Protein AF-A0AAD9XBW3-F1 (afdb_monomer_lite)

Sequence (193 aa):
RTIKQQSLNDTILKERTHACQRYVAKLVYQVGIPFNVIDNDCFLRMVKAIGRFEPSFKPPSQWQLREPLLNEEFGTTKEALKKQELSWKVDGCSIMTDYELIAIEEVGPKNVVQVVTDNTFNNMAATKMLKTNMQSIFWSSCATHTINIMFEGIGNLPKFKNTLVEAKSFTIFIYAPPHNIGVSEDIYKEERH

InterPro domains:
  IPR007021 Domain of unknown function DUF659 [PF04937] (103-169)

Structure (mmCIF, N/CA/C/O backbone):
data_AF-A0AAD9XBW3-F1
#
_entry.id   AF-A0AAD9XBW3-F1
#
loop_
_atom_site.group_PDB
_atom_site.id
_atom_site.type_symbol
_atom_site.label_atom_id
_atom_site.label_alt_id
_atom_site.label_comp_id
_atom_site.label_asym_id
_atom_site.label_entity_id
_atom_site.label_seq_id
_atom_site.pdbx_PDB_ins_code
_atom_site.Cartn_x
_atom_site.Cartn_y
_atom_site.Cartn_z
_atom_site.occupancy
_atom_site.B_iso_or_equiv
_atom_site.auth_seq_id
_atom_site.auth_comp_id
_atom_site.auth_asym_id
_atom_site.auth_atom_id
_atom_site.pdbx_PDB_model_num
ATOM 1 N N . ARG A 1 1 ? 11.615 1.687 -52.372 1.00 50.38 1 ARG A N 1
ATOM 2 C CA . ARG A 1 1 ? 12.597 1.988 -51.294 1.00 50.38 1 ARG A CA 1
ATOM 3 C C . ARG A 1 1 ? 11.999 1.812 -49.880 1.00 50.38 1 ARG A C 1
ATOM 5 O O . ARG A 1 1 ? 12.592 2.274 -48.923 1.00 50.38 1 ARG A O 1
ATOM 12 N N . THR A 1 2 ? 10.887 1.082 -49.719 1.00 53.53 2 THR A N 1
ATOM 13 C CA . THR A 1 2 ? 9.988 1.259 -48.556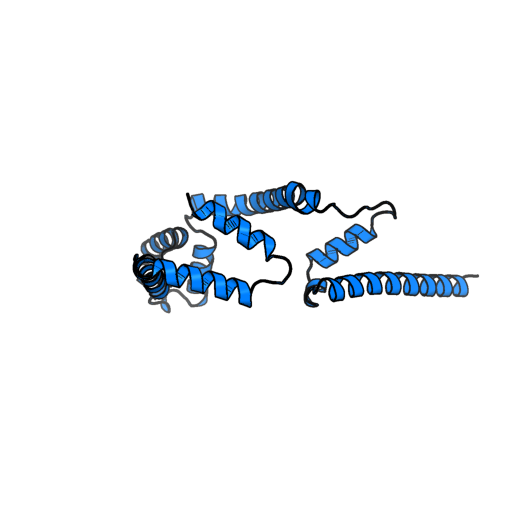 1.00 53.53 2 THR A CA 1
ATOM 14 C C . THR A 1 2 ? 10.020 0.096 -47.551 1.00 53.53 2 THR A C 1
ATOM 16 O O . THR A 1 2 ? 9.991 0.329 -46.351 1.00 53.53 2 THR A O 1
ATOM 19 N N . ILE A 1 3 ? 10.199 -1.147 -48.015 1.00 59.69 3 ILE A N 1
ATOM 20 C CA . ILE A 1 3 ? 10.129 -2.356 -47.164 1.00 59.69 3 ILE A CA 1
ATOM 21 C C . ILE A 1 3 ? 11.386 -2.529 -46.285 1.00 59.69 3 ILE A C 1
ATOM 23 O O . ILE A 1 3 ? 11.290 -2.864 -45.108 1.00 59.69 3 ILE A O 1
ATOM 27 N N . LYS A 1 4 ? 12.583 -2.245 -46.825 1.00 61.53 4 LYS A N 1
ATOM 28 C CA . LYS A 1 4 ? 13.852 -2.376 -46.077 1.00 61.53 4 LYS A CA 1
ATOM 29 C C . LYS A 1 4 ? 13.987 -1.357 -44.940 1.00 61.53 4 LYS A C 1
ATOM 31 O O . LYS A 1 4 ? 14.546 -1.688 -43.904 1.00 61.53 4 LYS A O 1
ATOM 36 N N . GLN A 1 5 ? 13.475 -0.138 -45.122 1.00 60.19 5 GLN A N 1
ATOM 37 C CA . GLN A 1 5 ? 13.565 0.926 -44.117 1.00 60.19 5 GLN A CA 1
ATOM 38 C C . GLN A 1 5 ? 12.587 0.695 -42.952 1.00 60.19 5 GLN A C 1
ATOM 40 O O . GLN A 1 5 ? 12.945 0.950 -41.808 1.00 60.19 5 GLN A O 1
ATOM 45 N N . GLN A 1 6 ? 11.399 0.139 -43.222 1.00 64.81 6 GLN A N 1
ATOM 46 C CA . GLN A 1 6 ? 10.457 -0.301 -42.183 1.00 64.81 6 GLN A CA 1
ATOM 47 C C . GLN A 1 6 ? 11.044 -1.446 -41.346 1.00 64.81 6 GLN A C 1
ATOM 49 O O . GLN A 1 6 ? 11.118 -1.335 -40.129 1.00 64.81 6 GLN A O 1
ATOM 54 N N . SER A 1 7 ? 11.600 -2.472 -42.002 1.00 69.06 7 SER A N 1
ATOM 55 C CA . SER A 1 7 ? 12.277 -3.590 -41.326 1.00 69.06 7 SER A CA 1
ATOM 56 C C . SER A 1 7 ? 13.461 -3.148 -40.448 1.00 69.06 7 SER A C 1
ATOM 58 O O . SER A 1 7 ? 13.657 -3.697 -39.360 1.00 69.06 7 SER A O 1
ATOM 60 N N . LEU A 1 8 ? 14.233 -2.145 -40.885 1.00 74.12 8 LEU A N 1
ATOM 61 C CA . LEU A 1 8 ? 15.328 -1.577 -40.091 1.00 74.12 8 LEU A CA 1
ATOM 62 C C . LEU A 1 8 ? 14.804 -0.830 -38.857 1.00 74.12 8 LEU A C 1
ATOM 64 O O . LEU A 1 8 ? 15.306 -1.036 -37.755 1.00 74.12 8 LEU A O 1
ATOM 68 N N . ASN A 1 9 ? 13.775 0.003 -39.036 1.00 77.81 9 ASN A N 1
ATOM 69 C CA . ASN A 1 9 ? 13.161 0.764 -37.948 1.00 77.81 9 ASN A CA 1
ATOM 70 C C . ASN A 1 9 ? 12.537 -0.154 -36.893 1.00 77.81 9 ASN A C 1
ATOM 72 O O . ASN A 1 9 ? 12.706 0.092 -35.701 1.00 77.81 9 ASN A O 1
ATOM 76 N N . ASP A 1 10 ? 11.884 -1.236 -37.317 1.00 79.81 10 ASP A N 1
ATOM 77 C CA . ASP A 1 10 ? 11.302 -2.229 -36.412 1.00 79.81 10 ASP A CA 1
ATOM 78 C C . ASP A 1 10 ? 12.379 -2.956 -35.602 1.00 79.81 10 ASP A C 1
ATOM 80 O O . ASP A 1 10 ? 12.191 -3.244 -34.421 1.00 79.81 10 ASP A O 1
ATOM 84 N N . THR A 1 11 ? 13.529 -3.233 -36.219 1.00 82.00 11 THR A N 1
ATOM 85 C CA . THR A 1 11 ? 14.661 -3.889 -35.549 1.00 82.00 11 THR A CA 1
ATOM 86 C C . THR A 1 11 ? 15.288 -2.960 -34.509 1.00 82.00 11 THR A C 1
ATOM 88 O O . THR A 1 11 ? 15.446 -3.349 -33.354 1.00 82.00 11 THR A O 1
ATOM 91 N N . ILE A 1 12 ? 15.535 -1.699 -34.875 1.00 81.50 12 ILE A N 1
ATOM 92 C CA . ILE A 1 12 ? 16.061 -0.668 -33.967 1.00 81.50 12 ILE A CA 1
ATOM 93 C C . ILE A 1 12 ? 15.085 -0.410 -32.811 1.00 81.50 12 ILE A C 1
ATOM 95 O O . ILE A 1 12 ? 15.497 -0.264 -31.659 1.00 81.50 12 ILE A O 1
ATOM 99 N N . LEU A 1 13 ? 13.779 -0.369 -33.089 1.00 83.44 13 LEU A N 1
ATOM 100 C CA . LEU A 1 13 ? 12.760 -0.196 -32.059 1.00 83.44 13 LEU A CA 1
ATOM 101 C C . LEU A 1 13 ? 12.758 -1.378 -31.082 1.00 83.44 13 LEU A C 1
ATOM 103 O O . LEU A 1 13 ? 12.774 -1.151 -29.875 1.00 83.44 13 LEU A O 1
ATOM 107 N N . LYS A 1 14 ? 12.821 -2.621 -31.581 1.00 86.38 14 LYS A N 1
ATOM 108 C CA . LYS A 1 14 ? 12.918 -3.827 -30.741 1.00 86.38 14 LYS A CA 1
ATOM 109 C C . LYS A 1 14 ? 14.157 -3.815 -29.852 1.00 86.38 14 LYS A C 1
ATOM 111 O O . LYS A 1 14 ? 14.046 -4.121 -28.666 1.00 86.38 14 LYS A O 1
ATOM 116 N N . GLU A 1 15 ? 15.314 -3.427 -30.384 1.00 89.19 15 GLU A N 1
ATOM 117 C CA . GLU A 1 15 ? 16.550 -3.314 -29.601 1.00 89.19 15 GLU A CA 1
ATOM 118 C C . GLU A 1 15 ? 16.427 -2.274 -28.483 1.00 89.19 15 GLU A C 1
ATOM 120 O O . GLU A 1 15 ? 16.787 -2.548 -27.335 1.00 89.19 15 GLU A O 1
ATOM 125 N N . ARG A 1 16 ? 15.852 -1.102 -28.782 1.00 85.50 16 ARG A N 1
ATOM 126 C CA . ARG A 1 16 ? 15.609 -0.049 -27.784 1.00 85.50 16 ARG A CA 1
ATOM 127 C C . ARG A 1 16 ? 14.614 -0.494 -26.715 1.00 85.50 16 ARG A C 1
ATOM 129 O O . ARG A 1 16 ? 14.871 -0.294 -25.530 1.00 85.50 16 ARG A O 1
ATOM 136 N N . THR A 1 17 ? 13.513 -1.131 -27.112 1.00 87.12 17 THR A N 1
ATOM 137 C CA . THR A 1 17 ? 12.521 -1.687 -26.183 1.00 87.12 17 THR A CA 1
ATOM 138 C C . THR A 1 17 ? 13.161 -2.713 -25.256 1.0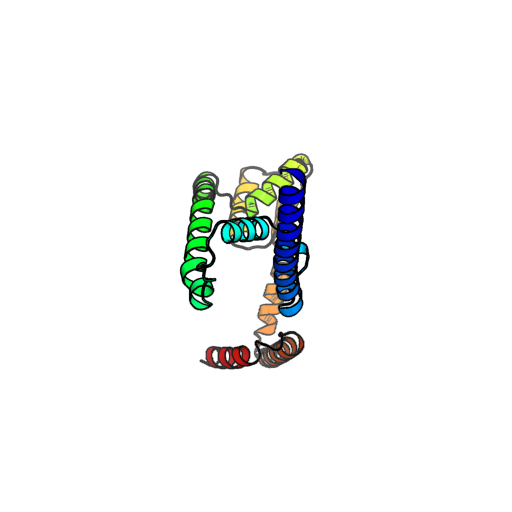0 87.12 17 THR A C 1
ATOM 140 O O . THR A 1 17 ? 12.993 -2.631 -24.040 1.00 87.12 17 THR A O 1
ATOM 143 N N . HIS A 1 18 ? 13.951 -3.632 -25.810 1.00 91.31 18 HIS A N 1
ATOM 144 C CA . HIS A 1 18 ? 14.654 -4.644 -25.033 1.00 91.31 18 HIS A CA 1
ATOM 145 C C . HIS A 1 18 ? 15.667 -4.019 -24.058 1.00 91.31 18 HIS A C 1
ATOM 147 O O . HIS A 1 18 ? 15.747 -4.429 -22.900 1.00 91.31 18 HIS A O 1
ATOM 153 N N . ALA A 1 19 ? 16.401 -2.981 -24.474 1.00 91.25 19 ALA A N 1
ATOM 154 C CA . ALA A 1 19 ? 17.308 -2.252 -23.587 1.00 91.25 19 ALA A CA 1
ATOM 155 C C . ALA A 1 19 ? 16.563 -1.610 -22.400 1.00 91.25 19 ALA A C 1
ATOM 157 O O . ALA A 1 19 ? 16.972 -1.796 -21.252 1.00 91.25 19 ALA A O 1
ATOM 158 N N . CYS A 1 20 ? 15.438 -0.929 -22.647 1.00 89.31 20 CYS A N 1
ATOM 159 C CA . CYS A 1 20 ? 14.592 -0.357 -21.593 1.00 89.31 20 CYS A CA 1
ATOM 160 C C . CYS A 1 20 ? 14.073 -1.429 -20.623 1.00 89.31 20 CYS A C 1
ATOM 162 O O . CYS A 1 20 ? 14.187 -1.267 -19.408 1.00 89.31 20 CYS A O 1
ATOM 164 N N . GLN A 1 21 ? 13.568 -2.550 -21.145 1.00 92.94 21 GLN A N 1
ATOM 165 C CA . GLN A 1 21 ? 13.096 -3.674 -20.330 1.00 92.94 21 GLN A CA 1
ATOM 166 C C . GLN A 1 21 ? 14.208 -4.249 -19.445 1.00 92.94 21 GLN A C 1
ATOM 168 O O . GLN A 1 21 ? 13.969 -4.554 -18.277 1.00 92.94 21 GLN A O 1
ATOM 173 N N . ARG A 1 22 ? 15.448 -4.334 -19.949 1.00 95.50 22 ARG A N 1
ATOM 174 C CA . ARG A 1 22 ? 16.595 -4.770 -19.138 1.00 95.50 22 ARG A CA 1
ATOM 175 C C . ARG A 1 22 ? 16.907 -3.818 -17.984 1.00 95.50 22 ARG A C 1
ATOM 177 O O . ARG A 1 22 ? 17.300 -4.301 -16.924 1.00 95.50 22 ARG A O 1
ATOM 184 N N . TYR A 1 23 ? 16.754 -2.504 -18.157 1.00 92.56 23 TYR A N 1
ATOM 185 C CA . TYR A 1 23 ? 16.943 -1.549 -17.056 1.00 92.56 23 TYR A CA 1
ATOM 186 C C . TYR A 1 23 ? 15.873 -1.709 -15.975 1.00 92.56 23 TYR A C 1
ATOM 188 O O . TYR A 1 23 ? 16.214 -1.752 -14.795 1.00 92.56 23 TYR A O 1
ATOM 196 N N . VAL A 1 24 ? 14.610 -1.879 -16.376 1.00 92.25 24 VAL A N 1
ATOM 197 C CA . VAL A 1 24 ? 13.509 -2.162 -15.443 1.00 92.25 24 VAL A CA 1
ATOM 198 C C . VAL A 1 24 ? 13.774 -3.457 -14.674 1.00 92.25 24 VAL A C 1
ATOM 200 O O . VAL A 1 24 ? 13.732 -3.455 -13.448 1.00 92.25 24 VAL A O 1
ATOM 203 N N . ALA A 1 25 ? 14.132 -4.541 -15.369 1.00 92.62 25 ALA A N 1
ATOM 204 C CA . ALA A 1 25 ? 14.433 -5.823 -14.733 1.00 92.62 25 ALA A CA 1
ATOM 205 C C . ALA A 1 25 ? 15.587 -5.714 -13.722 1.00 92.62 25 ALA A C 1
ATOM 207 O O . ALA A 1 25 ? 15.484 -6.220 -12.608 1.00 92.62 25 ALA A O 1
ATOM 208 N N . LYS A 1 26 ? 16.671 -5.004 -14.072 1.00 94.06 26 LYS A N 1
ATOM 209 C CA . LYS A 1 26 ? 17.793 -4.770 -13.148 1.00 94.06 26 LYS A CA 1
ATOM 210 C C . LYS A 1 26 ? 17.355 -4.042 -11.881 1.00 94.06 26 LYS A C 1
ATOM 212 O O . LYS A 1 26 ? 17.734 -4.482 -10.802 1.00 94.06 26 LYS A O 1
ATOM 217 N N . LEU A 1 27 ? 16.561 -2.977 -12.005 1.00 90.94 27 LEU A N 1
ATOM 218 C CA . LEU A 1 27 ? 16.045 -2.237 -10.852 1.00 90.94 27 LEU A CA 1
ATOM 219 C C . LEU A 1 27 ? 15.239 -3.156 -9.927 1.00 90.94 27 LEU A C 1
ATOM 221 O O . LEU A 1 27 ? 15.490 -3.195 -8.725 1.00 90.94 27 LEU A O 1
ATOM 225 N N . VAL A 1 28 ? 14.317 -3.928 -10.506 1.00 91.88 28 VAL A N 1
ATOM 226 C CA . VAL A 1 28 ? 13.449 -4.856 -9.773 1.00 91.88 28 VAL A CA 1
ATOM 227 C C . VAL A 1 28 ? 14.271 -5.889 -9.000 1.00 91.88 28 VAL A C 1
ATOM 229 O O . VAL A 1 28 ? 14.055 -6.071 -7.805 1.00 91.88 28 VAL A O 1
ATOM 232 N N . TYR A 1 29 ? 15.258 -6.515 -9.647 1.00 92.69 29 TYR A N 1
ATOM 233 C CA . TYR A 1 29 ? 16.086 -7.543 -9.012 1.00 92.69 29 TYR A CA 1
ATOM 234 C C . TYR A 1 29 ? 17.041 -6.982 -7.955 1.00 92.69 29 TYR A C 1
ATOM 236 O O . TYR A 1 29 ? 17.248 -7.618 -6.928 1.00 92.69 29 TYR A O 1
ATOM 244 N N . GLN A 1 30 ? 17.637 -5.812 -8.197 1.00 88.19 30 GLN A N 1
ATOM 245 C CA . GLN A 1 30 ? 18.644 -5.238 -7.300 1.00 88.19 30 GLN A CA 1
ATOM 246 C C . GLN A 1 30 ? 18.038 -4.614 -6.045 1.00 88.19 30 GLN A C 1
ATOM 248 O O . GLN A 1 30 ? 18.625 -4.718 -4.974 1.00 88.19 30 GLN A O 1
ATOM 253 N N . VAL A 1 31 ? 16.881 -3.961 -6.178 1.00 91.00 31 VAL A N 1
ATOM 254 C CA . VAL A 1 31 ? 16.204 -3.278 -5.063 1.00 91.00 31 VAL A CA 1
ATOM 255 C C . VAL A 1 31 ? 15.217 -4.212 -4.349 1.00 91.00 31 VAL A C 1
ATOM 257 O O . VAL A 1 31 ? 14.725 -3.884 -3.275 1.00 91.00 31 VAL A O 1
ATOM 260 N N . GLY A 1 32 ? 14.949 -5.398 -4.909 1.00 88.50 32 GLY A N 1
ATOM 261 C CA . GLY A 1 32 ? 14.015 -6.362 -4.327 1.00 88.50 32 GLY A CA 1
ATOM 262 C C . GLY A 1 32 ? 12.559 -5.913 -4.451 1.00 88.50 32 GLY A C 1
ATOM 263 O O . GLY A 1 32 ? 11.767 -6.111 -3.534 1.00 88.50 32 GLY A O 1
ATOM 264 N N . ILE A 1 33 ? 12.204 -5.281 -5.572 1.00 88.69 33 ILE A N 1
ATOM 265 C CA . ILE A 1 33 ? 10.827 -4.850 -5.832 1.00 88.69 33 ILE A CA 1
ATOM 266 C C . ILE A 1 33 ? 9.988 -6.090 -6.199 1.00 88.69 33 ILE A C 1
ATOM 268 O O . ILE A 1 33 ? 10.389 -6.845 -7.087 1.00 88.69 33 ILE A O 1
ATOM 272 N N . PRO A 1 34 ? 8.821 -6.316 -5.569 1.00 90.81 34 PRO A N 1
ATOM 273 C CA . PRO A 1 34 ? 7.913 -7.394 -5.956 1.00 90.81 34 PRO A CA 1
ATOM 274 C C . PRO A 1 34 ? 7.473 -7.300 -7.427 1.00 90.81 34 PRO A C 1
ATOM 276 O O . PRO A 1 34 ? 7.196 -6.212 -7.933 1.00 90.81 34 PRO A O 1
ATOM 279 N N . PHE A 1 35 ? 7.367 -8.435 -8.129 1.00 90.88 35 PHE A N 1
ATOM 280 C CA . PHE A 1 35 ? 7.062 -8.434 -9.569 1.00 90.88 35 PHE A CA 1
ATOM 281 C C . PHE A 1 35 ? 5.692 -7.843 -9.909 1.00 90.88 35 PHE A C 1
ATOM 283 O O . PHE A 1 35 ? 5.563 -7.202 -10.943 1.00 90.88 35 PHE A O 1
ATOM 290 N N . ASN A 1 36 ? 4.706 -7.967 -9.022 1.00 90.12 36 ASN A N 1
ATOM 291 C CA . ASN A 1 36 ? 3.368 -7.398 -9.203 1.00 90.12 36 ASN A CA 1
ATOM 292 C C . ASN A 1 36 ? 3.342 -5.856 -9.233 1.00 90.12 36 ASN A C 1
ATOM 294 O O . ASN A 1 36 ? 2.327 -5.276 -9.608 1.00 90.12 36 ASN A O 1
ATOM 298 N N . VAL A 1 37 ? 4.434 -5.166 -8.871 1.00 88.94 37 VAL A N 1
ATOM 299 C CA . VAL A 1 37 ? 4.519 -3.699 -8.992 1.00 88.94 37 VAL A CA 1
ATOM 300 C C . VAL A 1 37 ? 4.400 -3.246 -10.449 1.00 88.94 37 VAL A C 1
ATOM 302 O O . VAL A 1 37 ? 3.873 -2.164 -10.699 1.00 88.94 37 VAL A O 1
ATOM 305 N N . ILE A 1 38 ? 4.831 -4.060 -11.420 1.00 90.06 38 ILE A N 1
ATOM 306 C CA . ILE A 1 38 ? 4.767 -3.682 -12.842 1.00 90.06 38 ILE A CA 1
ATOM 307 C C . ILE A 1 38 ? 3.333 -3.629 -13.386 1.00 90.06 38 ILE A C 1
ATOM 309 O O . ILE A 1 38 ? 3.085 -2.916 -14.358 1.00 90.06 38 ILE A O 1
ATOM 313 N N . ASP A 1 39 ? 2.406 -4.340 -12.741 1.00 89.88 39 ASP A N 1
ATOM 314 C CA . ASP A 1 39 ? 0.984 -4.366 -13.096 1.00 89.88 39 ASP A CA 1
ATOM 315 C C . ASP A 1 39 ? 0.212 -3.195 -12.467 1.00 89.88 39 ASP A C 1
ATOM 317 O O . ASP A 1 39 ? -0.961 -2.976 -12.764 1.00 89.88 39 ASP A O 1
ATOM 321 N N . ASN A 1 40 ? 0.859 -2.418 -11.593 1.00 91.19 40 ASN A N 1
ATOM 322 C CA . ASN A 1 40 ? 0.239 -1.274 -10.951 1.00 91.19 40 ASN A CA 1
ATOM 323 C C . ASN A 1 40 ? 0.088 -0.095 -11.929 1.00 91.19 40 ASN A C 1
ATOM 325 O O . ASN A 1 40 ? 1.030 0.317 -12.614 1.00 91.19 40 ASN A O 1
ATOM 329 N N . ASP A 1 41 ? -1.090 0.522 -11.918 1.00 92.06 41 ASP A N 1
ATOM 330 C CA . ASP A 1 41 ? -1.423 1.694 -12.730 1.00 92.06 41 ASP A CA 1
ATOM 331 C C . ASP A 1 41 ? -0.416 2.848 -12.589 1.00 92.06 41 ASP A C 1
ATOM 333 O O . ASP A 1 41 ? -0.076 3.506 -13.577 1.00 92.06 41 ASP A O 1
ATOM 337 N N . CYS A 1 42 ? 0.098 3.094 -11.381 1.00 87.94 42 CYS A N 1
ATOM 338 C CA . CYS A 1 42 ? 1.090 4.136 -11.124 1.00 87.94 42 CYS A CA 1
ATOM 339 C C . CYS A 1 42 ? 2.416 3.831 -11.825 1.00 87.94 42 CYS A C 1
ATOM 341 O O . CYS A 1 42 ? 3.021 4.736 -12.402 1.00 87.94 42 CYS A O 1
ATOM 343 N N . PHE A 1 43 ? 2.838 2.563 -11.858 1.00 91.12 43 PHE A N 1
ATOM 344 C CA . PHE A 1 43 ? 4.043 2.152 -12.576 1.00 91.12 43 PHE A CA 1
ATOM 345 C C . PHE A 1 43 ? 3.890 2.388 -14.085 1.00 91.12 43 PHE A C 1
ATOM 347 O O . PHE A 1 43 ? 4.756 2.996 -14.719 1.00 91.12 43 PHE A O 1
ATOM 354 N N . LEU A 1 44 ? 2.747 2.001 -14.660 1.00 90.88 44 LEU A N 1
ATOM 355 C CA . LEU A 1 44 ? 2.455 2.230 -16.077 1.00 90.88 44 LEU A CA 1
ATOM 356 C C . LEU A 1 44 ? 2.410 3.724 -16.426 1.00 90.88 44 LEU A C 1
ATOM 358 O O . LEU A 1 44 ? 2.924 4.133 -17.472 1.00 90.88 44 LEU A O 1
ATOM 362 N N . ARG A 1 45 ? 1.811 4.554 -15.562 1.00 92.00 45 ARG A N 1
ATOM 363 C CA . ARG A 1 45 ? 1.772 6.016 -15.738 1.00 92.00 45 ARG A CA 1
ATOM 364 C C . ARG A 1 45 ? 3.165 6.627 -15.657 1.00 92.00 45 ARG A C 1
ATOM 366 O O . ARG A 1 45 ? 3.496 7.440 -16.516 1.00 92.00 45 ARG A O 1
ATOM 373 N N . MET A 1 46 ? 3.992 6.190 -14.708 1.00 92.12 46 MET A N 1
ATOM 374 C CA . MET A 1 46 ? 5.384 6.623 -14.580 1.00 92.12 46 MET A CA 1
ATOM 375 C C . MET A 1 46 ? 6.181 6.316 -15.855 1.00 92.12 46 MET A C 1
ATOM 377 O O . MET A 1 46 ? 6.791 7.218 -16.425 1.00 92.12 46 MET A O 1
ATOM 381 N N . VAL A 1 47 ? 6.137 5.076 -16.356 1.00 90.56 47 VAL A N 1
ATOM 382 C CA . VAL A 1 47 ? 6.867 4.684 -17.577 1.00 90.56 47 VAL A CA 1
ATOM 383 C C . VAL A 1 47 ? 6.395 5.489 -18.792 1.00 90.56 47 VAL A C 1
ATOM 385 O O . VAL A 1 47 ? 7.220 5.973 -19.568 1.00 90.56 47 VAL A O 1
ATOM 388 N N . LYS A 1 48 ? 5.078 5.688 -18.947 1.00 90.19 48 LYS A N 1
ATOM 389 C CA . LYS A 1 48 ? 4.514 6.521 -20.023 1.00 90.19 48 LYS A CA 1
ATOM 390 C C . LYS A 1 48 ? 4.939 7.984 -19.905 1.00 90.19 48 LYS A C 1
ATOM 392 O O . LYS A 1 48 ? 5.208 8.604 -20.929 1.00 90.19 48 LYS A O 1
ATOM 397 N N . ALA A 1 49 ? 4.981 8.533 -18.692 1.00 89.50 49 ALA A N 1
ATOM 398 C CA . ALA A 1 49 ? 5.413 9.903 -18.449 1.00 89.50 49 ALA A CA 1
ATOM 399 C C . ALA A 1 49 ? 6.889 10.072 -18.819 1.00 89.50 49 ALA A C 1
ATOM 401 O O . ALA A 1 49 ? 7.199 10.908 -19.661 1.00 89.50 49 ALA A O 1
ATOM 402 N N . ILE A 1 50 ? 7.772 9.216 -18.294 1.00 89.75 50 ILE A N 1
ATOM 403 C CA . ILE A 1 50 ? 9.211 9.235 -18.604 1.00 89.75 50 ILE A CA 1
ATOM 404 C C . ILE A 1 50 ? 9.446 9.077 -20.110 1.00 89.75 50 ILE A C 1
ATOM 406 O O . ILE A 1 50 ? 10.229 9.822 -20.687 1.00 89.75 50 ILE A O 1
ATOM 410 N N . GLY A 1 51 ? 8.729 8.163 -20.772 1.00 86.00 51 GLY A N 1
ATOM 411 C CA . GLY A 1 51 ? 8.860 7.934 -22.214 1.00 86.00 51 GLY A CA 1
ATOM 412 C C . GLY A 1 51 ? 8.431 9.111 -23.100 1.00 86.00 51 GLY A C 1
ATOM 413 O O . GLY A 1 51 ? 8.771 9.123 -24.281 1.00 86.00 51 GLY A O 1
ATOM 414 N N . ARG A 1 52 ? 7.693 10.091 -22.559 1.00 85.94 52 ARG A N 1
ATOM 415 C CA . ARG A 1 52 ? 7.329 11.335 -23.259 1.00 85.94 52 ARG A CA 1
ATOM 416 C C . ARG A 1 52 ? 8.374 12.439 -23.098 1.00 85.94 52 ARG A C 1
ATOM 418 O O . ARG A 1 52 ? 8.347 13.383 -23.882 1.00 85.94 52 ARG A O 1
ATOM 425 N N . PHE A 1 53 ? 9.255 12.348 -22.102 1.00 81.88 53 PHE A N 1
ATOM 426 C CA . PHE A 1 53 ? 10.306 13.337 -21.891 1.00 81.88 53 PHE A CA 1
ATOM 427 C C . PHE A 1 53 ? 11.519 13.075 -22.791 1.00 81.88 53 PHE A C 1
ATOM 429 O O . PHE A 1 53 ? 11.840 11.942 -23.149 1.00 81.88 53 PHE A O 1
ATOM 436 N N . GLU A 1 54 ? 12.208 14.156 -23.147 1.00 70.81 54 GLU A N 1
ATOM 437 C CA . GLU A 1 54 ? 13.478 14.113 -23.869 1.00 70.81 54 GLU A CA 1
ATOM 438 C C . GLU A 1 54 ? 14.611 13.521 -23.001 1.00 70.81 54 GLU A C 1
ATOM 440 O O . GLU A 1 54 ? 14.472 13.434 -21.776 1.00 70.81 54 GLU A O 1
ATOM 445 N N . PRO A 1 55 ? 15.772 13.150 -23.589 1.00 73.94 55 PRO A N 1
ATOM 446 C CA . PRO A 1 55 ? 16.910 12.565 -22.862 1.00 73.94 55 PRO A CA 1
ATOM 447 C C . PRO A 1 55 ? 17.458 13.402 -21.691 1.00 73.94 55 PRO A C 1
ATOM 449 O O . PRO A 1 55 ? 18.323 12.938 -20.955 1.00 73.94 55 PRO A O 1
ATOM 452 N N . SER A 1 56 ? 16.988 14.638 -21.532 1.00 80.44 56 SER A N 1
ATOM 453 C CA . SER A 1 56 ? 17.338 15.568 -20.461 1.00 80.44 56 SER A CA 1
ATOM 454 C C . SER A 1 56 ? 16.592 15.320 -19.143 1.00 80.44 56 SER A C 1
ATOM 456 O O . SER A 1 56 ? 16.918 15.974 -18.149 1.00 80.44 56 SER A O 1
ATOM 458 N N . PHE A 1 57 ? 15.622 14.396 -19.098 1.00 84.75 57 PHE A N 1
ATOM 459 C CA . PHE A 1 57 ? 14.917 14.064 -17.859 1.00 84.75 57 PHE A CA 1
ATOM 460 C C . PHE A 1 57 ? 15.886 13.572 -16.780 1.00 84.75 57 PHE A C 1
ATOM 462 O O . PHE A 1 57 ? 16.605 12.586 -16.958 1.00 84.75 57 PHE A O 1
ATOM 469 N N . LYS A 1 58 ? 15.866 14.246 -15.629 1.00 87.50 58 LYS A N 1
ATOM 470 C CA . LYS A 1 58 ? 16.592 13.824 -14.433 1.00 87.50 58 LYS A CA 1
ATOM 471 C C . LYS A 1 58 ? 15.592 13.247 -13.435 1.00 87.50 58 LYS A C 1
ATOM 473 O O . LYS A 1 58 ? 14.614 13.931 -13.127 1.00 87.50 58 LYS A O 1
ATOM 478 N N . PRO A 1 59 ? 15.818 12.027 -12.920 1.00 89.25 59 PRO A N 1
ATOM 479 C CA . PRO A 1 59 ? 14.991 11.505 -11.844 1.00 89.25 59 PRO A CA 1
ATOM 480 C C . PRO A 1 59 ? 15.089 12.423 -10.613 1.00 89.25 59 PRO A C 1
ATOM 482 O O . PRO A 1 59 ? 16.114 13.091 -10.428 1.00 89.25 59 PRO A O 1
ATOM 485 N N . PRO A 1 60 ? 14.044 12.469 -9.773 1.00 92.31 60 PRO A N 1
ATOM 486 C CA . PRO A 1 60 ? 14.055 13.284 -8.567 1.00 92.31 60 PRO A CA 1
ATOM 487 C C . PRO A 1 60 ? 15.146 12.819 -7.598 1.00 92.31 60 PRO A C 1
ATOM 489 O O . PRO A 1 60 ? 15.462 11.631 -7.504 1.00 92.31 60 PRO A O 1
ATOM 492 N N . SER A 1 61 ? 15.718 13.767 -6.856 1.00 95.06 61 SER A N 1
ATOM 493 C CA . SER A 1 61 ? 16.649 13.453 -5.773 1.00 95.06 61 SER A CA 1
ATOM 494 C C . SER A 1 61 ? 15.925 12.819 -4.581 1.00 95.06 61 SER A C 1
ATOM 496 O O . SER A 1 61 ? 14.710 12.949 -4.423 1.00 95.06 61 SER A O 1
ATOM 498 N N . GLN A 1 62 ? 16.679 12.169 -3.691 1.00 92.88 62 GLN A N 1
ATOM 499 C CA . GLN A 1 62 ? 16.121 11.588 -2.466 1.00 92.88 62 GLN A CA 1
ATOM 500 C C . GLN A 1 62 ? 15.400 12.634 -1.607 1.00 92.88 62 GLN A C 1
ATOM 502 O O . GLN A 1 62 ? 14.332 12.350 -1.073 1.00 92.88 62 GLN A O 1
ATOM 507 N N . TRP A 1 63 ? 15.955 13.846 -1.496 1.00 93.81 63 TRP A N 1
ATOM 508 C CA . TRP A 1 63 ? 15.304 14.937 -0.773 1.00 93.81 63 TRP A CA 1
ATOM 509 C C . TRP A 1 63 ? 13.984 15.331 -1.441 1.00 93.81 63 TRP A C 1
ATOM 511 O O . TRP A 1 63 ? 12.967 15.416 -0.761 1.00 93.81 63 TRP A O 1
ATOM 521 N N . GLN A 1 64 ? 13.971 15.463 -2.774 1.00 91.38 64 GLN A N 1
ATOM 522 C CA . GLN A 1 64 ? 12.755 15.804 -3.518 1.00 91.38 64 GLN A CA 1
ATOM 523 C C . GLN A 1 64 ? 11.644 14.762 -3.338 1.00 91.38 64 GLN A C 1
ATOM 525 O O . GLN A 1 64 ? 10.485 15.130 -3.172 1.00 91.38 64 GLN A O 1
ATOM 530 N N . LEU A 1 65 ? 11.994 13.473 -3.343 1.00 89.44 65 LEU A N 1
ATOM 531 C CA . LEU A 1 65 ? 11.041 12.392 -3.079 1.00 89.44 65 LEU A CA 1
ATOM 532 C C . LEU A 1 65 ? 10.538 12.397 -1.635 1.00 89.44 65 LEU A C 1
ATOM 534 O O . LEU A 1 65 ? 9.362 12.147 -1.402 1.00 89.44 65 LEU A O 1
ATOM 538 N N . ARG A 1 66 ? 11.427 12.654 -0.669 1.00 80.81 66 ARG A N 1
ATOM 539 C CA . ARG A 1 66 ? 11.102 12.575 0.759 1.00 80.81 66 ARG A CA 1
ATOM 540 C C . ARG A 1 66 ? 10.185 13.702 1.219 1.00 80.81 66 ARG A C 1
ATOM 542 O O . ARG A 1 66 ? 9.417 13.483 2.147 1.00 80.81 66 ARG A O 1
ATOM 549 N N . GLU A 1 67 ? 10.310 14.887 0.630 1.00 90.94 67 GLU A N 1
ATOM 550 C CA . GLU A 1 67 ? 9.684 16.088 1.181 1.00 90.94 67 GLU A CA 1
ATOM 551 C C . GLU A 1 67 ? 8.746 16.793 0.189 1.00 90.94 67 GLU A C 1
ATOM 553 O O . GLU A 1 67 ? 7.539 16.617 0.337 1.00 90.94 67 GLU A O 1
ATOM 558 N N . PRO A 1 68 ? 9.200 17.544 -0.835 1.00 94.88 68 PRO A N 1
ATOM 559 C CA . PRO A 1 68 ? 8.286 18.332 -1.661 1.00 94.88 68 PRO A CA 1
ATOM 560 C C . PRO A 1 68 ? 7.292 17.468 -2.448 1.00 94.88 68 PRO A C 1
ATOM 562 O O . PRO A 1 68 ? 6.095 17.720 -2.365 1.00 94.88 68 PRO A O 1
ATOM 565 N N . LEU A 1 69 ? 7.744 16.408 -3.131 1.00 92.62 69 LEU A N 1
ATOM 566 C CA . LEU A 1 69 ? 6.842 15.555 -3.918 1.00 92.62 69 LEU A CA 1
ATOM 567 C C . LEU A 1 69 ? 5.894 14.747 -3.024 1.00 92.62 69 LEU A C 1
ATOM 569 O O . LEU A 1 69 ? 4.726 14.575 -3.360 1.00 92.62 69 LEU A O 1
ATOM 573 N N . LEU A 1 70 ? 6.367 14.291 -1.859 1.00 89.81 70 LEU A N 1
ATOM 574 C CA . LEU A 1 70 ? 5.507 13.622 -0.884 1.00 89.81 70 LEU A CA 1
ATOM 575 C C . LEU A 1 70 ? 4.421 14.569 -0.360 1.00 89.81 70 LEU A C 1
ATOM 577 O O . LEU A 1 70 ? 3.263 14.173 -0.251 1.00 89.81 70 LEU A O 1
ATOM 581 N N . ASN A 1 71 ? 4.780 15.819 -0.064 1.00 91.19 71 ASN A N 1
ATOM 582 C CA . ASN A 1 71 ? 3.838 16.830 0.405 1.00 91.19 71 ASN A CA 1
ATOM 583 C C . ASN A 1 71 ? 2.815 17.210 -0.679 1.00 91.19 71 ASN A C 1
ATOM 585 O O . ASN A 1 71 ? 1.648 17.428 -0.353 1.00 91.19 71 ASN A O 1
ATOM 589 N N . GLU A 1 72 ? 3.216 17.254 -1.952 1.00 92.75 72 GLU A N 1
ATOM 590 C CA . GLU A 1 72 ? 2.314 17.480 -3.092 1.00 92.75 72 GLU A CA 1
ATOM 591 C C . GLU A 1 72 ? 1.305 16.332 -3.270 1.00 92.75 72 GLU A C 1
ATOM 593 O O . GLU A 1 72 ? 0.096 16.572 -3.366 1.00 92.75 72 GLU A O 1
ATOM 598 N N . GLU A 1 73 ? 1.767 15.078 -3.238 1.00 87.00 73 GLU A N 1
ATOM 599 C CA . GLU A 1 73 ? 0.892 13.898 -3.315 1.00 87.00 73 GLU A CA 1
ATOM 600 C C . GLU A 1 73 ? -0.029 13.791 -2.088 1.00 87.00 73 GLU A C 1
ATOM 602 O O . GLU A 1 73 ? -1.221 13.483 -2.207 1.00 87.00 73 GLU A O 1
ATOM 607 N N . PHE A 1 74 ? 0.486 14.119 -0.897 1.00 86.50 74 PHE A N 1
ATOM 608 C CA . PHE A 1 74 ? -0.311 14.202 0.326 1.00 86.50 74 PHE A CA 1
ATOM 609 C C . PHE A 1 74 ? -1.386 15.289 0.225 1.00 86.50 74 PHE A C 1
ATOM 611 O O . PHE A 1 74 ? -2.541 15.046 0.576 1.00 86.50 74 PHE A O 1
ATOM 618 N N . GLY A 1 75 ? -1.035 16.470 -0.290 1.00 87.56 75 GLY A N 1
ATOM 619 C CA . GLY A 1 75 ? -1.973 17.563 -0.534 1.00 87.56 75 GLY A CA 1
ATOM 620 C C . GLY A 1 75 ? -3.088 17.152 -1.495 1.00 87.56 75 GLY A C 1
ATOM 621 O O . GLY A 1 75 ? -4.264 17.302 -1.166 1.00 87.56 75 GLY A O 1
ATOM 622 N N . THR A 1 76 ? -2.725 16.539 -2.623 1.00 88.31 76 THR A N 1
ATOM 623 C CA . THR A 1 76 ? -3.671 16.019 -3.624 1.00 88.31 76 THR A CA 1
ATOM 624 C C . THR A 1 76 ? -4.622 14.987 -3.017 1.00 88.31 76 THR A C 1
ATOM 626 O O . THR A 1 76 ? -5.840 15.066 -3.192 1.00 88.31 76 THR A O 1
ATOM 629 N N . THR A 1 77 ? -4.080 14.046 -2.239 1.00 85.00 77 THR A N 1
ATOM 630 C CA . THR A 1 77 ? -4.874 13.028 -1.538 1.00 85.00 77 THR A CA 1
ATOM 631 C C . THR A 1 77 ? -5.828 13.677 -0.537 1.00 85.00 77 THR A C 1
ATOM 633 O O . THR A 1 77 ? -7.019 13.372 -0.526 1.00 85.00 77 THR A O 1
ATOM 636 N N . LYS A 1 78 ? -5.343 14.633 0.262 1.00 84.12 78 LYS A N 1
ATOM 637 C CA . LYS A 1 78 ? -6.160 15.375 1.227 1.00 84.12 78 LYS A CA 1
ATOM 638 C C . LYS A 1 78 ? -7.294 16.133 0.541 1.00 84.12 78 LYS A C 1
ATOM 640 O O . LYS A 1 78 ? -8.410 16.153 1.046 1.00 84.12 78 LYS A O 1
ATOM 645 N N . GLU A 1 79 ? -7.042 16.745 -0.611 1.00 87.62 79 GLU A N 1
ATOM 646 C CA . GLU A 1 79 ? -8.074 17.432 -1.389 1.00 87.62 79 GLU A CA 1
ATOM 647 C C . GLU A 1 79 ? -9.128 16.486 -1.956 1.00 87.62 79 GLU A C 1
ATOM 649 O O . GLU A 1 79 ? -10.317 16.806 -1.896 1.00 87.62 79 GLU A O 1
ATOM 654 N N . ALA A 1 80 ? -8.724 15.312 -2.443 1.00 83.38 80 ALA A N 1
ATOM 655 C CA . ALA A 1 80 ? -9.663 14.278 -2.866 1.00 83.38 80 ALA A CA 1
ATOM 656 C C . ALA A 1 80 ? -10.556 13.817 -1.698 1.00 83.38 80 ALA A C 1
ATOM 658 O O . ALA A 1 80 ? -11.766 13.654 -1.876 1.00 83.38 80 ALA A O 1
ATOM 659 N N . LEU A 1 81 ? -9.982 13.703 -0.494 1.00 78.69 81 LEU A N 1
ATOM 660 C CA . LEU A 1 81 ? -10.694 13.322 0.728 1.00 78.69 81 LEU A CA 1
ATOM 661 C C . LEU A 1 81 ? -11.660 14.402 1.240 1.00 78.69 81 LEU A C 1
ATOM 663 O O . LEU A 1 81 ? -12.674 14.048 1.834 1.00 78.69 81 LEU A O 1
ATOM 667 N N . LYS A 1 82 ? -11.441 15.699 0.966 1.00 81.44 82 LYS A N 1
ATOM 668 C CA . LYS A 1 82 ? -12.346 16.784 1.422 1.00 81.44 82 LYS A CA 1
ATOM 669 C C . LYS A 1 82 ? -13.805 16.567 1.010 1.00 81.44 82 LYS A C 1
ATOM 671 O O . LYS A 1 82 ? -14.710 16.976 1.732 1.00 81.44 82 LYS A O 1
ATOM 676 N N . LYS A 1 83 ? -14.053 15.942 -0.149 1.00 74.38 83 LYS A N 1
ATOM 677 C CA . LYS A 1 83 ? -15.416 15.605 -0.599 1.00 74.38 83 LYS A CA 1
ATOM 678 C C . LYS A 1 83 ? -16.093 14.610 0.344 1.00 74.38 83 LYS A C 1
ATOM 680 O O . LYS A 1 83 ? -17.268 14.777 0.643 1.00 74.38 83 LYS A O 1
ATOM 685 N N . GLN A 1 84 ? -15.339 13.623 0.821 1.00 67.56 84 GLN A N 1
ATOM 686 C CA . GLN A 1 84 ? -15.805 12.657 1.812 1.00 67.56 84 GLN A CA 1
ATOM 687 C C . GLN A 1 84 ? -15.904 13.309 3.198 1.00 67.56 84 GLN A C 1
ATOM 689 O O . GLN A 1 84 ? -16.907 13.150 3.873 1.00 67.56 84 GLN A O 1
ATOM 694 N N . GLU A 1 85 ? -14.949 14.155 3.595 1.00 68.44 85 GLU A N 1
ATOM 695 C CA . GLU A 1 85 ? -15.051 14.900 4.862 1.00 68.44 85 GLU A CA 1
ATOM 696 C C . GLU A 1 85 ? -16.295 15.806 4.924 1.00 68.44 85 GLU A C 1
ATOM 698 O O . GLU A 1 85 ? -16.864 16.021 5.995 1.00 68.44 85 GLU A O 1
ATOM 703 N N . LEU A 1 86 ? -16.730 16.357 3.786 1.00 70.44 86 LEU A N 1
ATOM 704 C CA . LEU A 1 86 ? -17.962 17.140 3.691 1.00 70.44 86 LEU A CA 1
ATOM 705 C C . LEU A 1 86 ? -19.213 16.277 3.886 1.00 70.44 86 LEU A C 1
ATOM 707 O O . LEU A 1 86 ? -20.112 16.721 4.598 1.00 70.44 86 LEU A O 1
ATOM 711 N N . SER A 1 87 ? -19.270 15.066 3.319 1.00 61.94 87 SER A N 1
ATOM 712 C CA . SER A 1 87 ? -20.387 14.146 3.579 1.00 61.94 87 SER A CA 1
ATOM 713 C C . SER A 1 87 ? -20.389 13.680 5.035 1.00 61.94 87 SER A C 1
ATOM 715 O O . SER A 1 87 ? -21.437 13.667 5.668 1.00 61.94 87 SER A O 1
ATOM 717 N N . TRP A 1 88 ? -19.219 13.448 5.637 1.00 68.06 88 TRP A N 1
ATOM 718 C CA . TRP A 1 88 ? -19.103 13.083 7.055 1.00 68.06 88 TRP A CA 1
ATOM 719 C C . TRP A 1 88 ? -19.644 14.152 8.005 1.00 68.06 88 TRP A C 1
ATOM 721 O O . TRP A 1 88 ? -20.190 13.829 9.055 1.00 68.06 88 TRP A O 1
ATOM 731 N N . LYS A 1 89 ? -19.522 15.440 7.660 1.00 60.56 89 LYS A N 1
ATOM 732 C CA . LYS A 1 89 ? -20.096 16.528 8.474 1.00 60.56 89 LYS A CA 1
ATOM 733 C C . LYS A 1 89 ? -21.622 16.562 8.447 1.00 60.56 89 LYS A C 1
ATOM 735 O O . LYS A 1 89 ? -22.214 17.130 9.361 1.00 60.56 89 LYS A O 1
ATOM 740 N N . VAL A 1 90 ? -22.232 16.011 7.401 1.00 61.88 90 VAL A N 1
ATOM 741 C CA . VAL A 1 90 ? -23.686 15.969 7.219 1.00 61.88 90 VAL A CA 1
ATOM 742 C C . VAL A 1 90 ? -24.250 14.672 7.792 1.00 61.88 90 VAL A C 1
ATOM 744 O O . VAL A 1 90 ? -25.182 14.718 8.591 1.00 61.88 90 VAL A O 1
ATOM 747 N N . ASP A 1 91 ? -23.636 13.542 7.447 1.00 59.12 91 ASP A N 1
ATOM 748 C CA . ASP A 1 91 ? -24.154 12.210 7.759 1.00 59.12 91 ASP A CA 1
ATOM 749 C C . ASP A 1 91 ? -23.575 11.643 9.063 1.00 59.12 91 ASP A C 1
ATOM 751 O O . ASP A 1 91 ? -24.202 10.811 9.708 1.00 59.12 91 ASP A O 1
ATOM 755 N N . GLY A 1 92 ? -22.405 12.119 9.505 1.00 57.28 92 GLY A N 1
ATOM 756 C CA . GLY A 1 92 ? -21.715 11.643 10.710 1.00 57.28 92 GLY A CA 1
ATOM 757 C C . GLY A 1 92 ? -20.913 10.349 10.526 1.00 57.28 92 GLY A C 1
ATOM 758 O O . GLY A 1 92 ? -20.279 9.899 11.483 1.00 57.28 92 GLY A O 1
ATOM 759 N N . CYS A 1 93 ? -20.920 9.751 9.331 1.00 52.38 93 CYS A N 1
ATOM 760 C CA . CYS A 1 93 ? -20.159 8.540 9.022 1.00 52.38 93 CYS A CA 1
ATOM 761 C C . CYS A 1 93 ? -18.680 8.855 8.763 1.00 52.38 93 CYS A C 1
ATOM 763 O O . CYS A 1 93 ? -18.353 9.936 8.299 1.00 52.38 93 CYS A O 1
ATOM 765 N N . SER A 1 94 ? -17.785 7.909 9.041 1.00 58.59 94 SER A N 1
ATOM 766 C CA . SER A 1 94 ? -16.409 7.875 8.519 1.00 58.59 94 SER A CA 1
ATOM 767 C C . SER A 1 94 ? -16.276 6.709 7.531 1.00 58.59 94 SER A C 1
ATOM 769 O O . SER A 1 94 ? -17.121 5.824 7.553 1.00 58.59 94 SER A O 1
ATOM 771 N N . ILE A 1 95 ? -15.200 6.615 6.734 1.00 57.56 95 ILE A N 1
ATOM 772 C CA . ILE A 1 95 ? -14.979 5.463 5.817 1.00 57.56 95 ILE A CA 1
ATOM 773 C C . ILE A 1 95 ? -15.116 4.102 6.525 1.00 57.56 95 ILE A C 1
ATOM 775 O O . ILE A 1 95 ? -15.590 3.133 5.936 1.00 57.56 95 ILE A O 1
ATOM 779 N N . MET A 1 96 ? -14.713 4.023 7.795 1.00 56.94 96 MET A N 1
ATOM 780 C CA . MET A 1 96 ? -14.833 2.803 8.597 1.00 56.94 96 MET A CA 1
ATOM 781 C C . MET A 1 96 ? -16.301 2.482 8.917 1.00 56.94 96 MET A C 1
ATOM 783 O O . MET A 1 96 ? -16.726 1.338 8.796 1.00 56.94 96 MET A O 1
ATOM 787 N N . THR A 1 97 ? -17.090 3.514 9.218 1.00 60.62 97 THR A N 1
ATOM 788 C CA . THR A 1 97 ? -18.544 3.437 9.410 1.00 60.62 97 THR A CA 1
ATOM 789 C C . THR A 1 97 ? -19.276 3.086 8.114 1.00 60.62 97 THR A C 1
ATOM 791 O O . THR A 1 97 ? -20.223 2.308 8.140 1.00 60.62 97 THR A O 1
ATOM 794 N N . ASP A 1 98 ? -18.827 3.628 6.980 1.00 62.62 98 ASP A N 1
ATOM 795 C CA . ASP A 1 98 ? -19.420 3.361 5.667 1.00 62.62 98 ASP A CA 1
ATOM 796 C C . ASP A 1 98 ? -19.269 1.881 5.300 1.00 62.62 98 ASP A C 1
ATOM 798 O O . ASP A 1 98 ? -20.227 1.259 4.854 1.00 62.62 98 ASP A O 1
ATOM 802 N N . TYR A 1 99 ? -18.099 1.281 5.553 1.00 67.12 99 TYR A N 1
ATOM 803 C CA . TYR A 1 99 ? -17.883 -0.150 5.316 1.00 67.12 99 TYR A CA 1
ATOM 804 C C . TYR A 1 99 ? -18.795 -1.028 6.185 1.00 67.12 99 TYR A C 1
ATOM 806 O O . TYR A 1 99 ? -19.351 -2.014 5.703 1.00 67.12 99 TYR A O 1
ATOM 814 N N . GLU A 1 100 ? -18.981 -0.664 7.457 1.00 70.56 100 GLU A N 1
ATOM 815 C CA . GLU A 1 100 ? -19.891 -1.370 8.365 1.00 70.56 100 GLU A CA 1
ATOM 816 C C . GLU A 1 100 ? -21.351 -1.276 7.895 1.00 70.56 100 GLU A C 1
ATOM 818 O O . GLU A 1 100 ? -22.066 -2.277 7.914 1.00 70.56 100 GLU A O 1
ATOM 823 N N . LEU A 1 101 ? -21.791 -0.104 7.422 1.00 69.62 101 LEU A N 1
ATOM 824 C CA . LEU A 1 101 ? -23.139 0.095 6.882 1.00 69.62 101 LEU A CA 1
ATOM 825 C C . LEU A 1 101 ? -23.355 -0.672 5.573 1.00 69.62 101 LEU A C 1
ATOM 827 O O . LEU A 1 101 ? -24.363 -1.366 5.445 1.00 69.62 101 LEU A O 1
ATOM 831 N N . ILE A 1 102 ? -22.395 -0.613 4.645 1.00 73.88 102 ILE A N 1
ATOM 832 C CA . ILE A 1 102 ? -22.431 -1.364 3.381 1.00 73.88 102 ILE A CA 1
ATOM 833 C C . ILE A 1 102 ? -22.539 -2.864 3.665 1.00 73.88 102 ILE A C 1
ATOM 835 O O . ILE A 1 102 ? -23.396 -3.538 3.099 1.00 73.88 102 ILE A O 1
ATOM 839 N N . ALA A 1 103 ? -21.740 -3.385 4.600 1.00 77.38 103 ALA A N 1
ATOM 840 C CA . ALA A 1 103 ? -21.789 -4.796 4.971 1.00 77.38 103 ALA A CA 1
ATOM 841 C C . ALA A 1 103 ? -23.160 -5.208 5.545 1.00 77.38 103 ALA A C 1
ATOM 843 O O . ALA A 1 103 ? -23.658 -6.296 5.253 1.00 77.38 103 ALA A O 1
ATOM 844 N N . ILE A 1 104 ? -23.800 -4.347 6.343 1.00 77.94 104 ILE A N 1
ATOM 845 C CA . ILE A 1 104 ? -25.144 -4.607 6.884 1.00 77.94 104 ILE A CA 1
ATOM 846 C C . ILE A 1 104 ? -26.206 -4.568 5.778 1.00 77.94 104 ILE A C 1
ATOM 848 O O . ILE A 1 104 ? -27.127 -5.387 5.792 1.00 77.94 104 ILE A O 1
ATOM 852 N N . GLU A 1 105 ? -26.097 -3.644 4.822 1.00 79.69 105 GLU A N 1
ATOM 853 C CA . GLU A 1 105 ? -27.008 -3.567 3.676 1.00 79.69 105 GLU A CA 1
ATOM 854 C C . GLU A 1 105 ? -26.884 -4.789 2.758 1.00 79.69 105 GLU A C 1
ATOM 856 O O . GLU A 1 105 ? -27.907 -5.352 2.368 1.00 79.69 105 GLU A O 1
ATOM 861 N N . GLU A 1 106 ? -25.661 -5.252 2.482 1.00 80.12 106 GLU A N 1
ATOM 862 C CA . GLU A 1 106 ? -25.400 -6.455 1.679 1.00 80.12 106 GLU A CA 1
ATOM 863 C C . GLU A 1 106 ? -25.971 -7.725 2.321 1.00 80.12 106 GLU A C 1
ATOM 865 O O . GLU A 1 106 ? -26.605 -8.542 1.651 1.00 80.12 106 GLU A O 1
ATOM 870 N N . VAL A 1 107 ? -25.773 -7.894 3.632 1.00 84.12 107 VAL A N 1
ATOM 871 C CA . VAL A 1 107 ? -26.303 -9.042 4.391 1.00 84.12 107 VAL A CA 1
ATOM 872 C C . VAL A 1 107 ? -27.820 -8.922 4.605 1.00 84.12 107 VAL A C 1
ATOM 874 O O . VAL A 1 107 ? -28.523 -9.923 4.789 1.00 84.12 107 VAL A O 1
ATOM 877 N N . GLY A 1 108 ? -28.344 -7.700 4.549 1.00 81.06 108 GLY A N 1
ATOM 878 C CA . GLY A 1 108 ? -29.713 -7.356 4.885 1.00 81.06 108 GLY A CA 1
ATOM 879 C C . GLY A 1 108 ? -29.851 -7.076 6.389 1.00 81.06 108 GLY A C 1
ATOM 880 O O . GLY A 1 108 ? -29.622 -7.979 7.198 1.00 81.06 108 GLY A O 1
ATOM 881 N N . PRO A 1 109 ? -30.339 -5.889 6.805 1.00 78.69 109 PRO A N 1
ATOM 882 C CA . PRO A 1 109 ? -30.406 -5.496 8.219 1.00 78.69 109 PRO A CA 1
ATOM 883 C C . PRO A 1 109 ? -31.188 -6.461 9.122 1.00 78.69 109 PRO A C 1
ATOM 885 O O . PRO A 1 109 ? -30.921 -6.560 10.314 1.00 78.69 109 PRO A O 1
ATOM 888 N N . LYS A 1 110 ? -32.153 -7.201 8.560 1.00 81.06 110 LYS A N 1
ATOM 889 C CA . LYS A 1 110 ? -32.961 -8.196 9.289 1.00 81.06 110 LYS A CA 1
ATOM 890 C C . LYS A 1 110 ? -32.181 -9.456 9.677 1.00 81.06 110 LYS A C 1
ATOM 892 O O . LYS A 1 110 ? -32.636 -10.195 10.542 1.00 81.06 110 LYS A O 1
ATOM 897 N N . ASN A 1 111 ? -31.046 -9.700 9.029 1.00 85.06 111 ASN A N 1
ATOM 898 C CA . ASN A 1 111 ? -30.208 -10.879 9.232 1.00 85.06 111 ASN A CA 1
ATOM 899 C C . ASN A 1 111 ? -29.014 -10.594 10.155 1.00 85.06 111 ASN A C 1
ATOM 901 O O . ASN A 1 111 ? -28.234 -11.498 10.447 1.00 85.06 111 ASN A O 1
ATOM 905 N N . VAL A 1 112 ? -28.862 -9.350 10.617 1.00 80.81 112 VAL A N 1
ATOM 906 C CA . VAL A 1 112 ? -27.770 -8.928 11.493 1.00 80.81 112 VAL A CA 1
ATOM 907 C C . VAL A 1 112 ? -28.320 -8.707 12.898 1.00 80.81 112 VAL A C 1
ATOM 909 O O . VAL A 1 112 ? -29.254 -7.939 13.096 1.00 80.81 112 VAL A O 1
ATOM 912 N N . VAL A 1 113 ? -27.734 -9.387 13.885 1.00 84.06 113 VAL A N 1
ATOM 913 C CA . VAL A 1 113 ? -28.130 -9.268 15.302 1.00 84.06 113 VAL A CA 1
ATOM 914 C C . VAL A 1 113 ? -27.130 -8.423 16.090 1.00 84.06 113 VAL A C 1
ATOM 916 O O . VAL A 1 113 ? -27.518 -7.683 16.994 1.00 84.06 113 VAL A O 1
ATOM 919 N N . GLN A 1 114 ? -25.842 -8.510 15.747 1.00 85.06 114 GLN A N 1
ATOM 920 C CA . GLN A 1 114 ? -24.779 -7.831 16.477 1.00 85.06 114 GLN A CA 1
ATOM 921 C C . GLN A 1 114 ? -23.617 -7.435 15.565 1.00 85.06 114 GLN A C 1
ATOM 923 O O . GLN A 1 114 ? -23.182 -8.223 14.728 1.00 85.06 114 GLN A O 1
ATOM 928 N N . VAL A 1 115 ? -23.080 -6.239 15.794 1.00 80.19 115 VAL A N 1
ATOM 929 C CA . VAL A 1 115 ? -21.839 -5.731 15.206 1.00 80.19 115 VAL A CA 1
ATOM 930 C C . VAL A 1 115 ? -20.788 -5.628 16.310 1.00 80.19 115 VAL A C 1
ATOM 932 O O . VAL A 1 115 ? -21.044 -5.066 17.378 1.00 80.19 115 VAL A O 1
ATOM 935 N N . VAL A 1 116 ? -19.606 -6.194 16.067 1.00 80.00 116 VAL A N 1
ATOM 936 C CA . VAL A 1 116 ? -18.487 -6.180 17.018 1.00 80.00 116 VAL A CA 1
ATOM 937 C C . VAL A 1 116 ? -17.292 -5.493 16.373 1.00 80.00 116 VAL A C 1
ATOM 939 O O . VAL A 1 116 ? -16.647 -6.083 15.509 1.00 80.00 116 VAL A O 1
ATOM 942 N N . THR A 1 117 ? -16.991 -4.257 16.774 1.00 75.88 117 THR A N 1
ATOM 943 C CA . THR A 1 117 ? -15.880 -3.467 16.203 1.00 75.88 117 THR A CA 1
ATOM 944 C C . THR A 1 117 ? -15.004 -2.897 17.319 1.00 75.88 117 THR A C 1
ATOM 946 O O . THR A 1 117 ? -15.381 -2.938 18.492 1.00 75.88 117 THR A O 1
ATOM 949 N N . ASP A 1 118 ? -13.766 -2.489 17.026 1.00 71.56 118 ASP A N 1
ATOM 950 C CA . ASP A 1 118 ? -12.888 -1.946 18.071 1.00 71.56 118 ASP A CA 1
ATOM 951 C C . ASP A 1 118 ? -13.424 -0.608 18.630 1.00 71.56 118 ASP A C 1
ATOM 953 O O . ASP A 1 118 ? -14.261 0.049 18.017 1.00 71.56 118 ASP A O 1
ATOM 957 N N . ASN A 1 119 ? -12.981 -0.203 19.825 1.00 64.69 119 ASN A N 1
ATOM 958 C CA . ASN A 1 119 ? -13.479 1.010 20.491 1.00 64.69 119 ASN A CA 1
ATOM 959 C C . ASN A 1 119 ? -12.742 2.291 20.044 1.00 64.69 119 ASN A C 1
ATOM 961 O O . ASN A 1 119 ? -12.606 3.239 20.820 1.00 64.69 119 ASN A O 1
ATOM 965 N N . THR A 1 120 ? -12.194 2.325 18.827 1.00 65.38 120 THR A N 1
ATOM 966 C CA . THR A 1 120 ? -11.535 3.535 18.319 1.00 65.38 120 THR A CA 1
ATOM 967 C C . THR A 1 120 ? -12.554 4.664 18.110 1.00 65.38 120 THR A C 1
ATOM 969 O O . THR A 1 120 ? -13.751 4.432 17.927 1.00 65.38 120 THR A O 1
ATOM 972 N N . PHE A 1 121 ? -12.098 5.922 18.157 1.00 58.81 121 PHE A N 1
ATOM 973 C CA . PHE A 1 121 ? -12.974 7.105 18.114 1.00 58.81 121 PHE A CA 1
ATOM 974 C C . PHE A 1 121 ? -13.918 7.121 16.896 1.00 58.81 121 PHE A C 1
ATOM 976 O O . PHE A 1 121 ? -15.081 7.506 17.019 1.00 58.81 121 PHE A O 1
ATOM 983 N N . ASN A 1 122 ? -13.445 6.632 15.746 1.00 60.56 122 ASN A N 1
ATOM 984 C CA . ASN A 1 122 ? -14.224 6.548 14.507 1.00 60.56 122 ASN A CA 1
ATOM 985 C C . ASN A 1 122 ? -15.376 5.528 14.603 1.00 60.56 122 ASN A C 1
ATOM 987 O O . ASN A 1 122 ? -16.450 5.756 14.048 1.00 60.56 122 ASN A O 1
ATOM 991 N N . ASN A 1 123 ? -15.197 4.459 15.381 1.00 62.94 123 ASN A N 1
ATOM 992 C CA . ASN A 1 123 ? -16.212 3.426 15.588 1.00 62.94 123 ASN A CA 1
ATOM 993 C C . ASN A 1 123 ? -17.264 3.844 16.615 1.00 62.94 123 ASN A C 1
ATOM 995 O O . ASN A 1 123 ? -18.416 3.437 16.517 1.00 62.94 123 ASN A O 1
ATOM 999 N N . MET A 1 124 ? -16.942 4.746 17.548 1.00 64.94 124 MET A N 1
ATOM 1000 C CA . MET A 1 124 ? -17.964 5.308 18.442 1.00 64.94 124 MET A CA 1
ATOM 1001 C C . MET A 1 124 ? -19.009 6.154 17.696 1.0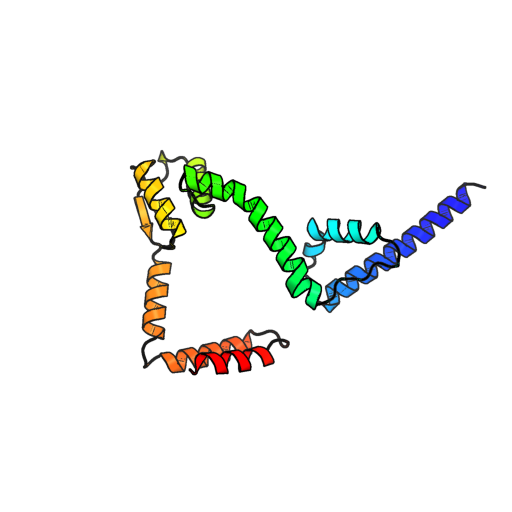0 64.94 124 MET A C 1
ATOM 1003 O O . MET A 1 124 ? -20.183 6.162 18.084 1.00 64.94 124 MET A O 1
ATOM 1007 N N . ALA A 1 125 ? -18.609 6.852 16.628 1.00 65.12 125 ALA A N 1
ATOM 1008 C CA . ALA A 1 125 ? -19.541 7.568 15.754 1.00 65.12 125 ALA A CA 1
ATOM 1009 C C . ALA A 1 125 ? -20.468 6.584 15.019 1.00 65.12 125 ALA A C 1
ATOM 1011 O O . ALA A 1 125 ? -21.690 6.762 15.042 1.00 65.12 125 ALA A O 1
ATOM 1012 N N . ALA A 1 126 ? -19.905 5.489 14.494 1.00 64.56 126 ALA A N 1
ATOM 1013 C CA . ALA A 1 126 ? -20.656 4.386 13.894 1.00 64.56 126 ALA A CA 1
ATOM 1014 C C . ALA A 1 126 ? -21.676 3.777 14.865 1.00 64.56 126 ALA A C 1
ATOM 1016 O O . ALA A 1 126 ? -22.857 3.659 14.540 1.00 64.56 126 ALA A O 1
ATOM 1017 N N . THR A 1 127 ? -21.268 3.507 16.107 1.00 67.94 127 THR A N 1
ATOM 1018 C CA . THR A 1 127 ? -22.147 3.008 17.174 1.00 67.94 127 THR A CA 1
ATOM 1019 C C . THR A 1 127 ? -23.331 3.932 17.428 1.00 67.94 127 THR A C 1
ATOM 1021 O O . THR A 1 127 ? -24.454 3.470 17.645 1.00 67.94 127 THR A O 1
ATOM 1024 N N . LYS A 1 128 ? -23.107 5.251 17.423 1.00 69.00 128 LYS A N 1
ATOM 1025 C CA . LYS A 1 128 ? -24.176 6.234 17.633 1.00 69.00 128 LYS A CA 1
ATOM 1026 C C . LYS A 1 128 ? -25.184 6.215 16.483 1.00 69.00 128 LYS A C 1
ATOM 1028 O O . LYS A 1 128 ? -26.388 6.301 16.730 1.00 69.00 128 LYS A O 1
ATOM 1033 N N . MET A 1 129 ? -24.709 6.064 15.250 1.00 68.88 129 MET A N 1
ATOM 1034 C CA . MET A 1 129 ? -25.569 5.967 14.072 1.00 68.88 129 MET A CA 1
ATOM 1035 C C . MET A 1 129 ? -26.343 4.652 14.015 1.00 68.88 129 MET A C 1
ATOM 1037 O O . MET A 1 129 ? -27.556 4.688 13.814 1.00 68.88 129 MET A O 1
ATOM 1041 N N . LEU A 1 130 ? -25.695 3.515 14.292 1.00 70.25 130 LEU A N 1
ATOM 1042 C CA . LEU A 1 130 ? -26.350 2.204 14.377 1.00 70.25 130 LEU A CA 1
ATOM 1043 C C . LEU A 1 130 ? -27.476 2.213 15.418 1.00 70.25 130 LEU A C 1
ATOM 1045 O O . LEU A 1 130 ? -28.591 1.791 15.127 1.00 70.25 130 LEU A O 1
ATOM 1049 N N . LYS A 1 131 ? -27.242 2.811 16.593 1.00 67.88 131 LYS A N 1
ATOM 1050 C CA . LYS A 1 131 ? -28.276 2.975 17.631 1.00 67.88 131 LYS A CA 1
ATOM 1051 C C . LYS A 1 131 ? -29.451 3.862 17.205 1.00 67.88 131 LYS A C 1
ATOM 1053 O O . LYS A 1 131 ? -30.553 3.684 17.718 1.00 67.88 131 LYS A O 1
ATOM 1058 N N . THR A 1 132 ? -29.223 4.824 16.312 1.00 68.81 132 THR A N 1
ATOM 1059 C CA . THR A 1 132 ? -30.251 5.787 15.881 1.00 68.81 132 THR A CA 1
ATOM 1060 C C . THR A 1 132 ? -31.088 5.234 14.729 1.00 68.81 132 THR A C 1
ATOM 1062 O O . THR A 1 132 ? -32.313 5.314 14.772 1.00 68.81 132 THR A O 1
ATOM 1065 N N . ASN A 1 133 ? -30.438 4.629 13.732 1.00 67.25 133 ASN A N 1
ATOM 1066 C CA . ASN A 1 133 ? -31.073 4.214 12.480 1.00 67.25 133 ASN A CA 1
ATOM 1067 C C . ASN A 1 133 ? -31.433 2.719 12.445 1.00 67.25 133 ASN A C 1
ATOM 1069 O O . ASN A 1 133 ? -32.281 2.315 11.655 1.00 67.25 133 ASN A O 1
ATOM 1073 N N . MET A 1 134 ? -30.810 1.891 13.290 1.00 70.19 134 MET A N 1
ATOM 1074 C CA . MET A 1 134 ? -30.939 0.429 13.267 1.00 70.19 134 MET A CA 1
ATOM 1075 C C . MET A 1 134 ? -31.104 -0.130 14.688 1.00 70.19 134 MET A C 1
ATOM 1077 O O . MET A 1 134 ? -30.290 -0.911 15.176 1.00 70.19 134 MET A O 1
ATOM 1081 N N . GLN A 1 135 ? -32.195 0.259 15.360 1.00 66.38 135 GLN A N 1
ATOM 1082 C CA . GLN A 1 135 ? -32.474 -0.085 16.767 1.00 66.38 135 GLN A CA 1
ATOM 1083 C C . GLN A 1 135 ? -32.514 -1.595 17.079 1.00 66.38 135 GLN A C 1
ATOM 1085 O O . GLN A 1 135 ? -32.419 -1.972 18.244 1.00 66.38 135 GLN A O 1
ATOM 1090 N N . SER A 1 136 ? -32.659 -2.462 16.071 1.00 76.62 136 SER A N 1
ATOM 1091 C CA . SER A 1 136 ? -32.676 -3.922 16.230 1.00 76.62 136 SER A CA 1
ATOM 1092 C C . SER A 1 136 ? -31.291 -4.570 16.303 1.00 76.62 136 SER A C 1
ATOM 1094 O O . SER A 1 136 ? -31.207 -5.752 16.626 1.00 76.62 136 SER A O 1
ATOM 1096 N N . ILE A 1 137 ? -30.222 -3.835 15.981 1.00 80.88 137 ILE A N 1
ATOM 1097 C CA . ILE A 1 137 ? -28.858 -4.366 15.897 1.00 80.88 137 ILE A CA 1
ATOM 1098 C C . ILE A 1 137 ? -28.059 -3.900 17.115 1.00 80.88 137 ILE A C 1
ATOM 1100 O O . ILE A 1 137 ? -27.938 -2.703 17.381 1.00 80.88 137 ILE A O 1
ATOM 1104 N N . PHE A 1 138 ? -27.481 -4.845 17.855 1.00 80.19 138 PHE A N 1
ATOM 1105 C CA . PHE A 1 138 ? -26.635 -4.534 19.005 1.00 80.19 138 PHE A CA 1
ATOM 1106 C C . PHE A 1 138 ? -25.203 -4.226 18.569 1.00 80.19 138 PHE A C 1
ATOM 1108 O O . PHE A 1 138 ? -24.659 -4.875 17.683 1.00 80.19 138 PHE A O 1
ATOM 1115 N N . TRP A 1 139 ? -24.553 -3.275 19.234 1.00 81.06 139 TRP A N 1
ATOM 1116 C CA . TRP A 1 139 ? -23.124 -3.027 19.049 1.00 81.06 139 TRP A CA 1
ATOM 1117 C C . TRP A 1 139 ? -22.356 -3.291 20.342 1.00 81.06 139 TRP A C 1
ATOM 1119 O O . TRP A 1 139 ? -22.803 -2.891 21.422 1.00 81.06 139 TRP A O 1
ATOM 1129 N N . SER A 1 140 ? -21.186 -3.918 20.231 1.00 78.44 140 SER A N 1
ATOM 1130 C CA . SER A 1 140 ? -20.257 -4.123 21.347 1.00 78.44 140 SER A CA 1
ATOM 1131 C C . SER A 1 140 ? -18.807 -3.957 20.907 1.00 78.44 140 SER A C 1
ATOM 1133 O O . SER A 1 140 ? -18.452 -4.355 19.800 1.00 78.44 140 SER A O 1
ATOM 1135 N N . SER A 1 141 ? -17.944 -3.470 21.799 1.00 76.00 141 SER A N 1
ATOM 1136 C CA . SER A 1 141 ? -16.513 -3.380 21.515 1.00 76.00 141 SER A CA 1
ATOM 1137 C 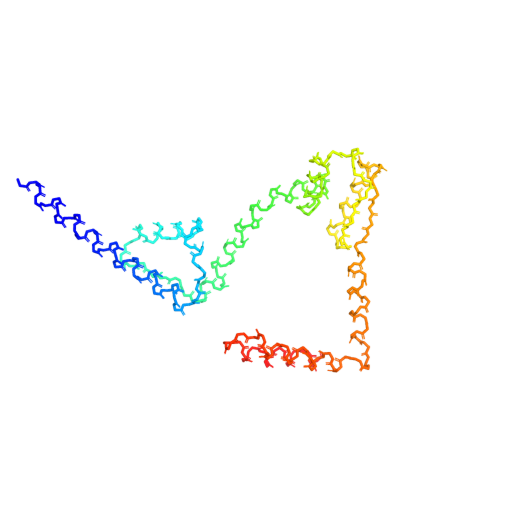C . SER A 1 141 ? -15.868 -4.761 21.355 1.00 76.00 141 SER A C 1
ATOM 1139 O O . SER A 1 141 ? -16.185 -5.692 22.098 1.00 76.00 141 SER A O 1
ATOM 1141 N N . CYS A 1 142 ? -14.902 -4.878 20.448 1.00 80.81 142 CYS A N 1
ATOM 1142 C CA . CYS A 1 142 ? -14.119 -6.092 20.253 1.00 80.81 142 CYS A CA 1
ATOM 1143 C C . CYS A 1 142 ? -13.328 -6.482 21.514 1.00 80.81 142 CYS A C 1
ATOM 1145 O O . CYS A 1 142 ? -12.551 -5.685 22.047 1.00 80.81 142 CYS A O 1
ATOM 1147 N N . ALA A 1 143 ? -13.465 -7.741 21.945 1.00 80.00 143 ALA A N 1
ATOM 1148 C CA . ALA A 1 143 ? -12.743 -8.290 23.095 1.00 80.00 143 ALA A CA 1
ATOM 1149 C C . ALA A 1 143 ? -11.216 -8.233 22.913 1.00 80.00 143 ALA A C 1
ATOM 1151 O O . ALA A 1 143 ? -10.486 -8.024 23.879 1.00 80.00 143 ALA A O 1
ATOM 1152 N N . THR A 1 144 ? -10.726 -8.350 21.676 1.00 76.94 144 THR A N 1
ATOM 1153 C CA . THR A 1 144 ? -9.295 -8.259 21.355 1.00 76.94 144 THR A CA 1
ATOM 1154 C C . THR A 1 144 ? -8.708 -6.905 21.744 1.00 76.94 144 THR A C 1
ATOM 1156 O O . THR A 1 144 ? -7.601 -6.852 22.271 1.00 76.94 144 THR A O 1
ATOM 1159 N N . HIS A 1 145 ? -9.454 -5.812 21.550 1.00 73.69 145 HIS A N 1
ATOM 1160 C CA . HIS A 1 145 ? -9.001 -4.475 21.936 1.00 73.69 145 HIS A CA 1
ATOM 1161 C C . HIS A 1 145 ? -8.864 -4.358 23.459 1.00 73.69 145 HIS A C 1
ATOM 1163 O O . HIS A 1 145 ? -7.850 -3.879 23.963 1.00 73.69 145 HIS A O 1
ATOM 1169 N N . THR A 1 146 ? -9.845 -4.881 24.197 1.00 76.50 146 THR A N 1
ATOM 1170 C CA . THR A 1 146 ? -9.812 -4.944 25.661 1.00 76.50 146 THR A CA 1
ATOM 1171 C C . THR A 1 146 ? -8.631 -5.771 26.169 1.00 76.50 146 THR A C 1
ATOM 1173 O O . THR A 1 146 ? -7.912 -5.326 27.060 1.00 76.50 146 THR A O 1
ATOM 1176 N N . ILE A 1 147 ? -8.386 -6.940 25.574 1.00 82.88 147 ILE A N 1
ATOM 1177 C CA . ILE A 1 147 ? -7.252 -7.807 25.921 1.00 82.88 147 ILE A CA 1
ATOM 1178 C C . ILE A 1 147 ? -5.918 -7.107 25.629 1.00 82.88 147 ILE A C 1
ATOM 1180 O O . ILE A 1 147 ? -5.000 -7.170 26.444 1.00 82.88 147 ILE A O 1
ATOM 1184 N N . ASN A 1 148 ? -5.810 -6.399 24.503 1.00 82.12 148 ASN A N 1
ATOM 1185 C CA . ASN A 1 148 ? -4.597 -5.668 24.148 1.00 82.12 148 ASN A CA 1
ATOM 1186 C C . ASN A 1 148 ? -4.285 -4.555 25.160 1.00 82.12 148 ASN A C 1
ATOM 1188 O O . ASN A 1 148 ? -3.151 -4.452 25.617 1.00 82.12 148 ASN A O 1
ATOM 1192 N N . ILE A 1 149 ? -5.297 -3.788 25.582 1.00 80.19 149 ILE A N 1
ATOM 1193 C CA . ILE A 1 149 ? -5.148 -2.759 26.626 1.00 80.19 149 ILE A CA 1
ATOM 1194 C C . ILE A 1 149 ? -4.763 -3.387 27.972 1.00 80.19 149 ILE A C 1
ATOM 1196 O O . ILE A 1 149 ? -3.914 -2.854 28.687 1.00 80.19 149 ILE A O 1
ATOM 1200 N N . MET A 1 150 ? -5.346 -4.537 28.328 1.00 85.88 150 MET A N 1
ATOM 1201 C CA . MET A 1 150 ? -4.948 -5.272 29.535 1.00 85.88 150 MET A CA 1
ATOM 1202 C C . MET A 1 150 ? -3.468 -5.670 29.479 1.00 85.88 150 MET A C 1
ATOM 1204 O O . MET A 1 150 ? -2.743 -5.474 30.455 1.00 85.88 150 MET A O 1
ATOM 1208 N N . PHE A 1 151 ? -3.001 -6.189 28.341 1.00 85.50 151 PHE A N 1
ATOM 1209 C CA . PHE A 1 151 ? -1.597 -6.552 28.163 1.00 85.50 151 PHE A CA 1
ATOM 1210 C C . PHE A 1 151 ? -0.662 -5.348 28.148 1.00 85.50 151 PHE A C 1
ATOM 1212 O O . PHE A 1 151 ? 0.427 -5.437 28.708 1.00 85.50 151 PHE A O 1
ATOM 1219 N N . GLU A 1 152 ? -1.080 -4.218 27.586 1.00 84.19 152 GLU A N 1
ATOM 1220 C CA . GLU A 1 152 ? -0.325 -2.969 27.655 1.00 84.19 152 GLU A CA 1
ATOM 1221 C C . GLU A 1 152 ? -0.171 -2.497 29.109 1.00 84.19 152 GLU A C 1
ATOM 1223 O O . GLU A 1 152 ? 0.936 -2.191 29.556 1.00 84.19 152 GLU A O 1
ATOM 1228 N N . GLY A 1 1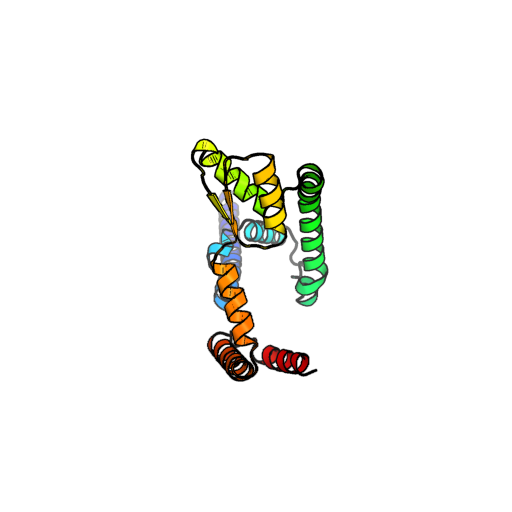53 ? -1.254 -2.545 29.891 1.00 84.75 153 GLY A N 1
ATOM 1229 C CA . GLY A 1 153 ? -1.226 -2.255 31.324 1.00 84.75 153 GLY A CA 1
ATOM 1230 C C . GLY A 1 153 ? -0.283 -3.180 32.102 1.00 84.75 153 GLY A C 1
ATOM 1231 O O . GLY A 1 153 ? 0.514 -2.705 32.910 1.00 84.75 153 GLY A O 1
ATOM 1232 N N . ILE A 1 154 ? -0.318 -4.489 31.826 1.00 87.56 154 ILE A N 1
ATOM 1233 C CA . ILE A 1 154 ? 0.593 -5.472 32.438 1.00 87.56 154 ILE A CA 1
ATOM 1234 C C . ILE A 1 154 ? 2.046 -5.211 32.019 1.00 87.56 154 ILE A C 1
ATOM 1236 O O . ILE A 1 154 ? 2.939 -5.234 32.866 1.00 87.56 154 ILE A O 1
ATOM 1240 N N . GLY A 1 155 ? 2.290 -4.935 30.738 1.00 82.56 155 GLY A N 1
ATOM 1241 C CA . GLY A 1 155 ? 3.616 -4.634 30.200 1.00 82.56 155 GLY A CA 1
ATOM 1242 C C . GLY A 1 155 ? 4.238 -3.373 30.802 1.00 82.56 155 GLY A C 1
ATOM 1243 O O . GLY A 1 155 ? 5.455 -3.307 30.964 1.00 82.56 155 GLY A O 1
ATOM 1244 N N . ASN A 1 156 ? 3.406 -2.410 31.204 1.00 82.62 156 ASN A N 1
ATOM 1245 C CA . ASN A 1 156 ? 3.829 -1.170 31.855 1.00 82.62 156 ASN A CA 1
ATOM 1246 C C . ASN A 1 156 ? 4.121 -1.318 33.358 1.00 82.62 156 ASN A C 1
ATOM 1248 O O . ASN A 1 156 ? 4.662 -0.389 33.965 1.00 82.62 156 ASN A O 1
ATOM 1252 N N . LEU A 1 157 ? 3.813 -2.463 33.979 1.00 89.75 157 LEU A N 1
ATOM 1253 C CA . LEU A 1 157 ? 4.162 -2.698 35.380 1.00 89.75 157 LEU A CA 1
ATOM 1254 C C . LEU A 1 157 ? 5.691 -2.702 35.558 1.00 89.75 157 LEU A C 1
ATOM 1256 O O . LEU A 1 157 ? 6.392 -3.338 34.764 1.00 89.75 157 LEU A O 1
ATOM 1260 N N . PRO A 1 158 ? 6.233 -2.108 36.642 1.00 87.00 158 PRO A N 1
ATOM 1261 C CA . PRO A 1 158 ? 7.682 -2.011 36.861 1.00 87.00 158 PRO A CA 1
ATOM 1262 C C . PRO A 1 158 ? 8.414 -3.355 36.793 1.00 87.00 158 PRO A C 1
ATOM 1264 O O . PRO A 1 158 ? 9.556 -3.426 36.350 1.00 87.00 158 PRO A O 1
ATOM 1267 N N . LYS A 1 159 ? 7.731 -4.433 37.195 1.00 90.00 159 LYS A N 1
ATOM 1268 C CA . LYS A 1 159 ? 8.250 -5.803 37.170 1.00 90.00 159 LYS A CA 1
ATOM 1269 C C . LYS A 1 159 ? 8.506 -6.336 35.754 1.00 90.00 159 LYS A C 1
ATOM 1271 O O . LYS A 1 159 ? 9.401 -7.152 35.583 1.00 90.00 159 LYS A O 1
ATOM 1276 N N . PHE A 1 160 ? 7.714 -5.915 34.768 1.00 84.56 160 PHE A N 1
ATOM 1277 C CA . PHE A 1 160 ? 7.750 -6.455 33.403 1.00 84.56 160 PHE A CA 1
ATOM 1278 C C . PHE A 1 160 ? 8.312 -5.464 32.382 1.00 84.56 160 PHE A C 1
ATOM 1280 O O . PHE A 1 160 ? 8.784 -5.890 31.330 1.00 84.56 160 PHE A O 1
ATOM 1287 N N . LYS A 1 161 ? 8.329 -4.166 32.707 1.00 83.44 161 LYS A N 1
ATOM 1288 C CA . LYS A 1 161 ? 8.754 -3.089 31.805 1.00 83.44 161 LYS A CA 1
ATOM 1289 C C . LYS A 1 161 ? 10.148 -3.320 31.214 1.00 83.44 161 LYS A C 1
ATOM 1291 O O . LYS A 1 161 ? 10.302 -3.273 29.999 1.00 83.44 161 LYS A O 1
ATOM 1296 N N . ASN A 1 162 ? 11.145 -3.625 32.049 1.00 85.38 162 ASN A N 1
ATOM 1297 C CA . ASN A 1 162 ? 12.528 -3.805 31.586 1.00 85.38 162 ASN A CA 1
ATOM 1298 C C . ASN A 1 162 ? 12.679 -5.046 30.696 1.00 85.38 162 ASN A C 1
ATOM 1300 O O . ASN A 1 162 ? 13.245 -4.962 29.612 1.00 85.38 162 ASN A O 1
ATOM 1304 N N . THR A 1 163 ? 12.091 -6.174 31.104 1.00 86.06 163 THR A N 1
ATOM 1305 C CA . THR A 1 163 ? 12.095 -7.413 30.312 1.00 86.06 163 THR A CA 1
ATOM 1306 C C . THR A 1 163 ? 11.386 -7.231 28.970 1.00 86.06 163 THR A C 1
ATOM 1308 O O . THR A 1 163 ? 11.827 -7.769 27.957 1.00 86.06 163 THR A O 1
ATOM 1311 N N . LEU A 1 164 ? 10.302 -6.449 28.932 1.00 85.75 164 LEU A N 1
ATOM 1312 C CA . LEU A 1 164 ? 9.580 -6.157 27.697 1.00 85.75 164 LEU A CA 1
ATOM 1313 C C . LEU A 1 164 ? 10.404 -5.278 26.747 1.00 85.75 164 LEU A C 1
ATOM 1315 O O . LEU A 1 164 ? 10.382 -5.512 25.540 1.00 85.75 164 LEU A O 1
ATOM 1319 N N . VAL A 1 165 ? 11.139 -4.293 27.274 1.00 84.56 165 VAL A N 1
ATOM 1320 C CA . VAL A 1 165 ? 12.057 -3.458 26.481 1.00 84.56 165 VAL A CA 1
ATOM 1321 C C . VAL A 1 165 ? 13.161 -4.315 25.864 1.00 84.56 165 VAL A C 1
ATOM 1323 O O . VAL A 1 165 ? 13.350 -4.269 24.653 1.00 84.56 165 VAL A O 1
ATOM 1326 N N . GLU A 1 166 ? 13.816 -5.170 26.652 1.00 86.25 166 GLU A N 1
ATOM 1327 C CA . GLU A 1 166 ? 14.864 -6.073 26.154 1.00 86.25 166 GLU A CA 1
ATOM 1328 C C . GLU A 1 166 ? 14.338 -7.048 25.088 1.00 86.25 166 GLU A C 1
ATOM 1330 O O . GLU A 1 166 ? 14.964 -7.239 24.042 1.00 86.25 166 GLU A O 1
ATOM 1335 N N . ALA A 1 167 ? 13.151 -7.624 25.301 1.00 86.31 167 ALA A N 1
ATOM 1336 C CA . ALA A 1 167 ? 12.516 -8.516 24.332 1.00 86.31 167 ALA A CA 1
ATOM 1337 C C . ALA A 1 167 ? 12.164 -7.795 23.017 1.00 86.31 167 ALA A C 1
ATOM 1339 O O . ALA A 1 167 ? 12.336 -8.366 21.934 1.00 86.31 167 ALA A O 1
ATOM 1340 N N . LYS A 1 168 ? 11.713 -6.533 23.084 1.00 83.94 168 LYS A N 1
ATOM 1341 C CA . LYS A 1 168 ? 11.499 -5.688 21.897 1.00 83.94 168 LYS A CA 1
ATOM 1342 C C . LYS A 1 168 ? 12.814 -5.425 21.167 1.00 83.94 168 LYS A C 1
ATOM 1344 O O . LYS A 1 168 ? 12.855 -5.612 19.954 1.00 83.94 168 LYS A O 1
ATOM 1349 N N . SER A 1 169 ? 13.889 -5.078 21.880 1.00 81.25 169 SER A N 1
ATOM 1350 C CA . SER A 1 169 ? 15.222 -4.878 21.292 1.00 81.25 169 SER A CA 1
ATOM 1351 C C . SER A 1 169 ? 15.712 -6.124 20.557 1.00 81.25 169 SER A C 1
ATOM 1353 O O . SER A 1 169 ? 16.174 -6.035 19.421 1.00 81.25 169 SER A O 1
ATOM 1355 N N . PHE A 1 170 ? 15.548 -7.297 21.169 1.00 84.25 170 PHE A N 1
ATOM 1356 C CA . PHE A 1 170 ? 15.923 -8.572 20.565 1.00 84.25 170 PHE A CA 1
ATOM 1357 C C . PHE A 1 170 ? 15.082 -8.908 19.326 1.00 84.25 170 PHE A C 1
ATOM 1359 O O . PHE A 1 170 ? 15.613 -9.326 18.300 1.00 84.25 170 PHE A O 1
ATOM 1366 N N . THR A 1 171 ? 13.769 -8.677 19.387 1.00 79.81 171 THR A N 1
ATOM 1367 C CA . THR A 1 171 ? 12.865 -8.899 18.247 1.00 79.81 171 THR A CA 1
ATOM 1368 C C . THR A 1 171 ? 13.215 -7.967 17.087 1.00 79.81 171 THR A C 1
ATOM 1370 O O . THR A 1 171 ? 13.296 -8.409 15.945 1.00 79.81 171 THR A O 1
ATOM 1373 N N . ILE A 1 172 ? 13.499 -6.692 17.365 1.00 77.94 172 ILE A N 1
ATOM 1374 C CA . ILE A 1 172 ? 13.966 -5.739 16.352 1.00 77.94 172 ILE A CA 1
ATOM 1375 C C . ILE A 1 172 ? 15.293 -6.212 15.757 1.00 77.94 172 ILE A C 1
ATOM 1377 O O . ILE A 1 172 ? 15.431 -6.206 14.544 1.00 77.94 172 ILE A O 1
ATOM 1381 N N . PHE A 1 173 ? 16.240 -6.690 16.564 1.00 79.75 173 PHE A N 1
ATOM 1382 C CA . PHE A 1 173 ? 17.500 -7.229 16.049 1.00 79.75 173 PHE A CA 1
ATOM 1383 C C . PHE A 1 173 ? 17.296 -8.411 15.083 1.00 79.75 173 PHE A C 1
ATOM 1385 O O . PHE A 1 173 ? 17.958 -8.475 14.051 1.00 79.75 173 PHE A O 1
ATOM 1392 N N . ILE A 1 174 ? 16.367 -9.323 15.386 1.00 80.81 174 ILE A N 1
ATOM 1393 C CA . ILE A 1 174 ? 16.077 -10.482 14.527 1.00 80.81 174 ILE A CA 1
ATOM 1394 C C . ILE A 1 174 ? 15.356 -10.076 13.236 1.00 80.81 174 ILE A C 1
ATOM 1396 O O . ILE A 1 174 ? 15.645 -10.631 12.177 1.00 80.81 174 ILE A O 1
ATOM 1400 N N . TYR A 1 175 ? 14.401 -9.146 13.318 1.00 74.19 175 TYR A N 1
ATOM 1401 C CA . TYR A 1 175 ? 13.470 -8.861 12.221 1.00 74.19 175 TYR A CA 1
ATOM 1402 C C . TYR A 1 175 ? 13.738 -7.543 11.475 1.00 74.19 175 TYR A C 1
ATOM 1404 O O . TYR A 1 175 ? 13.091 -7.285 10.458 1.00 74.19 175 TYR A O 1
ATOM 1412 N N . ALA A 1 176 ? 14.675 -6.701 11.923 1.00 73.12 176 ALA A N 1
ATOM 1413 C CA . ALA A 1 176 ? 15.026 -5.470 11.220 1.00 73.12 176 ALA A CA 1
ATOM 1414 C C . ALA A 1 176 ? 15.889 -5.763 9.976 1.00 73.12 176 ALA A C 1
ATOM 1416 O O . ALA A 1 176 ? 16.888 -6.480 10.066 1.00 73.12 176 ALA A O 1
ATOM 1417 N N . PRO A 1 177 ? 15.568 -5.171 8.810 1.00 60.97 177 PRO A N 1
ATOM 1418 C CA . PRO A 1 177 ? 16.414 -5.271 7.628 1.00 60.97 177 PRO A CA 1
ATOM 1419 C C . PRO A 1 177 ? 17.814 -4.682 7.891 1.00 60.97 177 PRO A C 1
ATOM 1421 O O . PRO A 1 177 ? 17.921 -3.650 8.563 1.00 60.97 177 PRO A O 1
ATOM 1424 N N . PRO A 1 178 ? 18.885 -5.240 7.292 1.00 58.00 178 PRO A N 1
ATOM 1425 C CA . PRO A 1 178 ? 20.278 -4.872 7.583 1.00 58.00 178 PRO A CA 1
ATOM 1426 C C . PRO A 1 178 ? 20.666 -3.406 7.295 1.00 58.00 178 PRO A C 1
ATOM 1428 O O . PRO A 1 178 ? 21.784 -3.009 7.602 1.00 58.00 178 PRO A O 1
ATOM 1431 N N . HIS A 1 179 ? 19.778 -2.582 6.730 1.00 55.72 179 HIS A N 1
ATOM 1432 C CA . HIS A 1 179 ? 20.018 -1.155 6.466 1.00 55.72 179 HIS A CA 1
ATOM 1433 C C . HIS A 1 179 ? 19.552 -0.187 7.576 1.00 55.72 179 HIS A C 1
ATOM 1435 O O . HIS A 1 179 ? 19.899 0.986 7.504 1.00 55.72 179 HIS A O 1
ATOM 1441 N N . ASN A 1 180 ? 18.817 -0.635 8.606 1.00 51.69 180 ASN A N 1
ATOM 1442 C CA . ASN A 1 180 ? 18.235 0.257 9.634 1.00 51.69 180 ASN A CA 1
ATOM 1443 C C . ASN A 1 180 ? 18.845 0.122 11.042 1.00 51.69 180 ASN A C 1
ATOM 1445 O O . ASN A 1 180 ? 18.333 0.714 11.992 1.00 51.69 180 ASN A O 1
ATOM 1449 N N . ILE A 1 181 ? 19.951 -0.611 11.193 1.00 53.19 1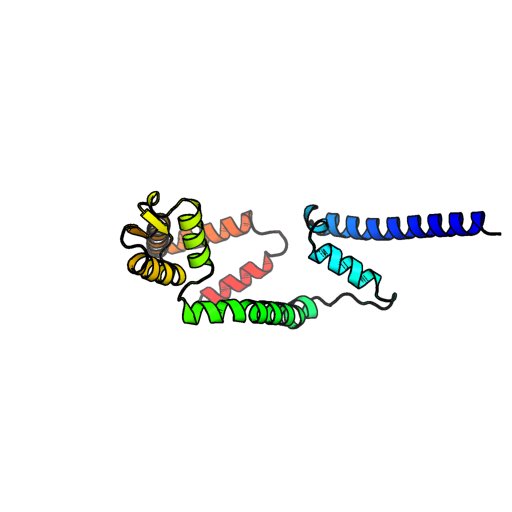81 ILE A N 1
ATOM 1450 C CA . ILE A 1 181 ? 20.576 -0.859 12.506 1.00 53.19 181 ILE A CA 1
ATOM 1451 C C . ILE A 1 181 ? 21.006 0.461 13.180 1.00 53.19 181 ILE A C 1
ATOM 1453 O O . ILE A 1 181 ? 20.804 0.620 14.382 1.00 53.19 181 ILE A O 1
ATOM 1457 N N . GLY A 1 182 ? 21.470 1.449 12.402 1.00 52.91 182 GLY A N 1
ATOM 1458 C CA . GLY A 1 182 ? 21.887 2.761 12.920 1.00 52.91 182 GLY A CA 1
ATOM 1459 C C . GLY A 1 182 ? 20.750 3.673 13.401 1.00 52.91 182 GLY A C 1
ATOM 1460 O O . GLY A 1 182 ? 20.976 4.498 14.271 1.00 52.91 182 GLY A O 1
ATOM 1461 N N . VAL A 1 183 ? 19.519 3.505 12.900 1.00 50.78 183 VAL A N 1
ATOM 1462 C CA . VAL A 1 183 ? 18.367 4.334 13.323 1.00 50.78 183 VAL A CA 1
ATOM 1463 C C . VAL A 1 183 ? 17.800 3.845 14.660 1.00 50.78 183 VAL A C 1
ATOM 1465 O O . VAL A 1 183 ? 17.209 4.618 15.410 1.00 50.78 183 VAL A O 1
ATOM 1468 N N . SER A 1 184 ? 18.005 2.563 14.988 1.00 48.88 184 SER A N 1
ATOM 1469 C CA . SER A 1 184 ? 17.538 2.003 16.257 1.00 48.88 184 SER A CA 1
ATOM 1470 C C . SER A 1 184 ? 18.250 2.630 17.459 1.00 48.88 184 SER A C 1
ATOM 1472 O O . SER A 1 184 ? 17.583 2.931 18.442 1.00 48.88 184 SER A O 1
ATOM 1474 N N . GLU A 1 185 ? 19.555 2.921 17.364 1.00 49.31 185 GLU A N 1
ATOM 1475 C CA . GLU A 1 185 ? 20.340 3.542 18.446 1.00 49.31 185 GLU A CA 1
ATOM 1476 C C . GLU A 1 185 ? 19.903 4.977 18.780 1.00 49.31 185 GLU A C 1
ATOM 1478 O O . GLU A 1 185 ? 19.992 5.380 19.943 1.00 49.31 185 GLU A O 1
ATOM 1483 N N . ASP A 1 186 ? 19.390 5.727 17.803 1.00 45.84 186 ASP A N 1
ATOM 1484 C CA . ASP A 1 186 ? 18.936 7.107 18.008 1.00 45.84 186 ASP A CA 1
ATOM 1485 C C . ASP A 1 186 ? 17.564 7.170 18.702 1.00 45.84 186 ASP A C 1
ATOM 1487 O O . ASP A 1 186 ? 17.364 8.006 19.584 1.00 45.84 186 ASP A O 1
ATOM 1491 N N . ILE A 1 187 ? 16.662 6.219 18.423 1.00 48.41 187 ILE A N 1
ATOM 1492 C CA . ILE A 1 187 ? 15.364 6.101 19.118 1.00 48.41 187 ILE A CA 1
ATOM 1493 C C . ILE A 1 187 ? 15.568 5.773 20.612 1.00 48.41 187 ILE A C 1
ATOM 1495 O O . ILE A 1 187 ? 14.850 6.286 21.470 1.00 48.41 187 ILE A O 1
ATOM 1499 N N . TYR A 1 188 ? 16.606 5.002 20.965 1.00 49.34 188 TYR A N 1
ATOM 1500 C CA . TYR A 1 188 ? 16.924 4.689 22.369 1.00 49.34 188 TYR A CA 1
ATOM 1501 C C . TYR A 1 188 ? 17.415 5.889 23.196 1.00 49.34 188 TYR A C 1
ATOM 1503 O O . TYR A 1 188 ? 17.452 5.790 24.428 1.00 49.34 188 TYR A O 1
ATOM 1511 N N . LYS A 1 189 ? 17.821 7.002 22.569 1.00 45.22 189 LYS A N 1
ATOM 1512 C CA . LYS A 1 189 ? 18.247 8.212 23.293 1.00 45.22 189 LYS A CA 1
ATOM 1513 C C . LYS A 1 189 ? 17.086 9.152 23.617 1.00 45.22 189 LYS A C 1
ATOM 1515 O O . LYS A 1 189 ? 17.166 9.840 24.630 1.00 45.22 189 LYS A O 1
ATOM 1520 N N . GLU A 1 190 ? 16.017 9.151 22.824 1.00 40.72 190 GLU A N 1
ATOM 1521 C CA . GLU A 1 190 ? 14.853 10.021 23.046 1.00 40.72 190 GLU A CA 1
ATOM 1522 C C . GLU A 1 190 ? 13.900 9.496 24.131 1.00 40.72 190 GLU A C 1
ATOM 1524 O O . GLU A 1 190 ? 13.323 10.291 24.864 1.00 40.72 190 GLU A O 1
ATOM 1529 N N . GLU A 1 191 ? 13.797 8.178 24.336 1.00 39.91 191 GLU A N 1
ATOM 1530 C CA . GLU A 1 191 ? 12.919 7.596 25.373 1.00 39.91 191 GLU A CA 1
ATOM 1531 C C . GLU A 1 191 ? 13.512 7.608 26.799 1.00 39.91 191 GLU A C 1
ATOM 1533 O O . GLU A 1 191 ? 12.898 7.092 27.737 1.00 39.91 191 GLU A O 1
ATOM 1538 N N . ARG A 1 192 ? 14.718 8.165 26.990 1.00 37.38 192 ARG A N 1
ATOM 1539 C CA . ARG A 1 192 ? 15.417 8.199 28.289 1.00 37.38 192 ARG A CA 1
ATOM 1540 C C . ARG A 1 192 ? 15.389 9.558 29.007 1.00 37.38 192 ARG A C 1
ATOM 1542 O O . ARG A 1 192 ? 16.136 9.727 29.975 1.00 37.38 192 ARG A O 1
ATOM 1549 N N . HIS A 1 193 ? 14.518 10.475 28.582 1.00 34.19 193 HIS A N 1
ATOM 1550 C CA . HIS A 1 193 ? 14.215 11.733 29.275 1.00 34.19 193 HIS A CA 1
ATOM 1551 C C . HIS A 1 193 ? 12.755 11.819 29.717 1.00 34.19 193 HIS A C 1
ATOM 1553 O O . HIS A 1 193 ? 11.867 11.446 28.923 1.00 34.19 193 HIS A O 1
#

Secondary structure (DSSP, 8-state):
--HHHHHHHHHHHHHHHHHHHHHHHHHHHHHT--GGGGGSHHHHHHHHHHHHS-TT--PPPHHHHHTHHHHHHHHHHHHHHHHHHHHHHHH---HHHHHHHHHHHHH-GGG--EEEE---HHHHHHHHHHHHH-TTSEEEE-HHHHHHHHHHHHHTSHHHHHHHHHHHHHHHHHHS-TT-HHHHHHHHHHTT-

Foldseek 3Di:
DPPVVVVVVVVVVVVVVVVVVVVVVCCCVVVVPDPCVCVDPVNVVVVVVVVPDDPPDDDDDPVCVVPVVVVVVVVVVVVVCVVVVVVCVVLVADPVLVVVVVVCVVCPLVNAQEDEEAPDPRVVSSQVNCVVPPVRYYYDYHVVNVVVVVVVVVCPPPVNVVVVVVVVVVVCVVPPDPPCPVVVVVVVVVVPD

pLDDT: mean 77.19, std 13.78, range [34.19, 95.5]

Radius of gyration: 26.84 Å; chains: 1; bounding box: 55×29×88 Å

Organism: NCBI:txid168575